Protein AF-A0A413UJG1-F1 (afdb_monomer_lite)

Foldseek 3Di:
DDDDPVLLVVLQVVQQVADDLVVSCVVSPDDDSVVSCVSHVPRDHDPDRDDDPDPDPPPPDPPDDDPVDDPVPVVVVVVVVVLVVLLCVLCCVQVVDPDLPPDDLLSLLSSCVVCVVVVPDDPVVSCVSSVHDPVSSVVSVVVVPDPDPCVVVVVVVVVVVVVVQCVVCVVVVNDGPVRVVVVVVVVD

Radius of gyration: 32.31 Å; chains: 1; bounding box: 65×26×91 Å

pLDDT: mean 85.42, std 13.98, range [41.91, 98.06]

Sequence (188 aa):
MAYSRRMVERARALRGAGLTVMEITEILGGPGKTSVWRWIRDVRKPAGRAGGGMDLPRLVGDGPDYPDIDPEDKDALIERLRLENAVLRAVQDVLKAASLDGMSNREKTLVIDRLRPCGKWSLRELTSSLGISKSSYEYQRRAIARPDRRAPLRALVRRIGRYNTERRSDALGGRTPAEFRAALGRAA

Secondary structure (DSSP, 8-state):
-PPPHHHHHHHHHHHHTT--HHHHHHHH-SS-HHHHHHHHTTSPPPTTSSSS-------SSS----TTS-TT-HHHHHHHHHHHHHHHHHHHHHH--S--TT--HHHHHHHHHHHGGG-SS-HHHHHHHTT--HHHHHHHHHHHHS--TTHHHHHHHHHHHHHHHHHHHHHTTT--HHHHHHHHHT--

Structure (mmCIF, N/CA/C/O backbone):
data_AF-A0A413UJG1-F1
#
_entry.id   AF-A0A413UJG1-F1
#
loop_
_atom_site.group_PDB
_atom_site.id
_atom_site.type_symbol
_atom_site.label_atom_id
_atom_site.label_alt_id
_atom_site.label_comp_id
_atom_site.label_asym_id
_atom_site.label_entity_id
_atom_site.label_seq_id
_atom_site.pdbx_PDB_ins_code
_atom_site.Cartn_x
_atom_site.Cartn_y
_atom_site.Cartn_z
_atom_site.occupancy
_atom_site.B_iso_or_equiv
_atom_site.auth_seq_id
_atom_site.auth_comp_id
_atom_site.auth_asym_id
_atom_site.auth_atom_id
_atom_site.pdbx_PDB_model_num
ATOM 1 N N . MET A 1 1 ? 9.583 5.025 -64.939 1.00 55.88 1 MET A N 1
ATOM 2 C CA . MET A 1 1 ? 9.081 3.633 -64.982 1.00 55.88 1 MET A CA 1
ATOM 3 C C . MET A 1 1 ? 7.655 3.604 -64.463 1.00 55.88 1 MET A C 1
ATOM 5 O O . MET A 1 1 ? 7.437 3.968 -63.313 1.00 55.88 1 MET A O 1
ATOM 9 N N . ALA A 1 2 ? 6.691 3.234 -65.306 1.00 72.25 2 ALA A N 1
ATOM 10 C CA . ALA A 1 2 ? 5.316 2.998 -64.877 1.00 72.25 2 ALA A CA 1
ATOM 11 C C . ALA A 1 2 ? 5.186 1.524 -64.468 1.00 72.25 2 ALA A C 1
ATOM 13 O O . ALA A 1 2 ? 5.455 0.636 -65.272 1.00 72.25 2 ALA A O 1
ATOM 14 N N . TYR A 1 3 ? 4.835 1.261 -63.210 1.00 83.69 3 TYR A N 1
ATOM 15 C CA . TYR A 1 3 ? 4.618 -0.100 -62.717 1.00 83.69 3 TYR A CA 1
ATOM 16 C C . TYR A 1 3 ? 3.201 -0.569 -63.063 1.00 83.69 3 TYR A C 1
ATOM 18 O O . TYR A 1 3 ? 2.270 0.236 -63.110 1.00 83.69 3 TYR A O 1
ATOM 26 N N . SER A 1 4 ? 3.027 -1.870 -63.304 1.00 89.25 4 SER A N 1
ATOM 27 C CA . SER A 1 4 ? 1.729 -2.420 -63.703 1.00 89.25 4 SER A CA 1
ATOM 28 C C . SER A 1 4 ? 0.698 -2.329 -62.572 1.00 89.25 4 SER A C 1
ATOM 30 O O . SER A 1 4 ? 1.014 -2.506 -61.393 1.00 89.25 4 SER A O 1
ATOM 32 N N . ARG A 1 5 ? -0.573 -2.115 -62.932 1.00 87.62 5 ARG A N 1
ATOM 33 C CA . ARG A 1 5 ? -1.694 -2.063 -61.977 1.00 87.62 5 ARG A CA 1
ATOM 34 C C . ARG A 1 5 ? -1.770 -3.320 -61.097 1.00 87.62 5 ARG A C 1
ATOM 36 O O . ARG A 1 5 ? -1.944 -3.214 -59.887 1.00 87.62 5 ARG A O 1
ATOM 43 N N . ARG A 1 6 ? -1.509 -4.493 -61.685 1.00 89.62 6 ARG A N 1
ATOM 44 C CA . ARG A 1 6 ? -1.448 -5.787 -60.984 1.00 89.62 6 ARG A CA 1
ATOM 45 C C . ARG A 1 6 ? -0.367 -5.826 -59.896 1.00 89.62 6 ARG A C 1
ATOM 47 O O . ARG A 1 6 ? -0.568 -6.447 -58.857 1.00 89.62 6 ARG A O 1
ATOM 54 N N . MET A 1 7 ? 0.774 -5.167 -60.110 1.00 90.94 7 MET A N 1
ATOM 55 C CA . MET A 1 7 ? 1.858 -5.096 -59.123 1.00 90.94 7 MET A CA 1
ATOM 56 C C . MET A 1 7 ? 1.477 -4.211 -57.928 1.00 90.94 7 MET A C 1
ATOM 58 O O . MET A 1 7 ? 1.729 -4.587 -56.784 1.00 90.94 7 MET A O 1
ATOM 62 N N . VAL A 1 8 ? 0.804 -3.084 -58.180 1.00 92.19 8 VAL A N 1
ATOM 63 C CA . VAL A 1 8 ? 0.275 -2.199 -57.127 1.00 92.19 8 VAL A CA 1
ATOM 64 C C . VAL A 1 8 ? -0.792 -2.916 -56.298 1.00 92.19 8 VAL A C 1
ATOM 66 O O . VAL A 1 8 ? -0.755 -2.880 -55.068 1.00 92.19 8 VAL A O 1
ATOM 69 N N . GLU A 1 9 ? -1.721 -3.611 -56.956 1.00 92.25 9 GLU A N 1
ATOM 70 C CA . GLU A 1 9 ? -2.775 -4.387 -56.293 1.00 92.25 9 GLU A CA 1
ATOM 71 C C . GLU A 1 9 ? -2.188 -5.526 -55.446 1.00 92.25 9 GLU A C 1
ATOM 73 O O . GLU A 1 9 ? -2.580 -5.700 -54.290 1.00 92.25 9 GLU A O 1
ATOM 78 N N . ARG A 1 10 ? -1.164 -6.227 -55.954 1.00 93.38 10 ARG A N 1
ATOM 79 C CA . ARG A 1 10 ? -0.425 -7.245 -55.192 1.00 93.38 10 ARG A CA 1
ATOM 80 C C . ARG A 1 10 ? 0.266 -6.654 -53.960 1.00 93.38 10 ARG A C 1
ATOM 82 O O . ARG A 1 10 ? 0.176 -7.242 -52.887 1.00 93.38 10 ARG A O 1
ATOM 89 N N . ALA A 1 11 ? 0.900 -5.485 -54.077 1.00 92.69 11 ALA A N 1
ATOM 90 C CA . ALA A 1 11 ? 1.519 -4.796 -52.941 1.00 92.69 11 ALA A CA 1
ATOM 91 C C . ALA A 1 11 ? 0.494 -4.469 -51.839 1.00 92.69 11 ALA A C 1
ATOM 93 O O . ALA A 1 11 ? 0.756 -4.669 -50.652 1.00 92.69 11 ALA A O 1
ATOM 94 N N . ARG A 1 12 ? -0.696 -3.999 -52.233 1.00 92.62 12 ARG A N 1
ATOM 95 C CA . ARG A 1 12 ? -1.789 -3.680 -51.305 1.00 92.62 12 ARG A CA 1
ATOM 96 C C . ARG A 1 12 ? -2.359 -4.924 -50.625 1.00 92.62 12 ARG A C 1
ATOM 98 O O . ARG A 1 12 ? -2.589 -4.882 -49.421 1.00 92.62 12 ARG A O 1
ATOM 105 N N . ALA A 1 13 ? -2.519 -6.029 -51.353 1.00 90.31 13 ALA A N 1
ATOM 106 C CA . ALA A 1 13 ? -2.954 -7.303 -50.779 1.00 90.31 13 ALA A CA 1
ATOM 107 C C . ALA A 1 13 ? -1.955 -7.828 -49.732 1.00 90.31 13 ALA A C 1
ATOM 109 O O . ALA A 1 13 ? -2.351 -8.180 -48.623 1.00 90.31 13 ALA A O 1
ATOM 110 N N . LEU A 1 14 ? -0.651 -7.789 -50.038 1.00 90.50 14 LEU A N 1
ATOM 111 C CA . LEU A 1 14 ? 0.405 -8.169 -49.090 1.00 90.50 14 LEU A CA 1
ATOM 112 C C . LEU A 1 14 ? 0.404 -7.269 -47.845 1.00 90.50 14 LEU A C 1
ATOM 114 O O . LEU A 1 14 ? 0.578 -7.747 -46.725 1.00 90.50 14 LEU A O 1
ATOM 118 N N . ARG A 1 15 ? 0.136 -5.968 -48.012 1.00 89.44 15 ARG A N 1
ATOM 119 C CA . ARG A 1 15 ? -0.031 -5.056 -46.876 1.00 89.44 15 ARG A CA 1
ATOM 120 C C . ARG A 1 15 ? -1.262 -5.388 -46.028 1.00 89.44 15 ARG A C 1
ATOM 122 O O . ARG A 1 15 ? -1.163 -5.349 -44.803 1.00 89.44 15 ARG A O 1
ATOM 129 N N . GLY A 1 16 ? -2.386 -5.739 -46.653 1.00 84.81 16 GLY A N 1
ATOM 130 C CA . GLY A 1 16 ? -3.596 -6.208 -45.967 1.00 84.81 16 GLY A CA 1
ATOM 131 C C . GLY A 1 16 ? -3.386 -7.519 -45.199 1.00 84.81 16 GLY A C 1
ATOM 132 O O . GLY A 1 16 ? -3.996 -7.717 -44.155 1.00 84.81 16 GLY A O 1
ATOM 133 N N . ALA A 1 17 ? -2.452 -8.361 -45.649 1.00 83.12 17 ALA A N 1
ATOM 134 C CA . ALA A 1 17 ? -1.993 -9.555 -44.934 1.00 83.12 17 ALA A CA 1
ATOM 135 C C . ALA A 1 17 ? -0.983 -9.256 -43.800 1.00 83.12 17 ALA A C 1
ATOM 137 O O . ALA A 1 17 ? -0.556 -10.163 -43.089 1.00 83.12 17 ALA A O 1
ATOM 138 N N . GLY A 1 18 ? -0.608 -7.987 -43.601 1.00 82.12 18 GLY A N 1
ATOM 139 C CA . GLY A 1 18 ? 0.230 -7.541 -42.486 1.00 82.12 18 GLY A CA 1
ATOM 140 C C . GLY A 1 18 ? 1.726 -7.443 -42.771 1.00 82.12 18 GLY A C 1
ATOM 141 O O . GLY A 1 18 ? 2.485 -7.203 -41.833 1.00 82.12 18 GLY A O 1
ATOM 142 N N . LEU A 1 19 ? 2.161 -7.572 -44.028 1.00 86.62 19 LEU A N 1
ATOM 143 C CA . LEU A 1 19 ? 3.577 -7.471 -44.382 1.00 86.62 19 LEU A CA 1
ATOM 144 C C . LEU A 1 19 ? 4.094 -6.017 -44.332 1.00 86.62 19 LEU A C 1
ATOM 146 O O . LEU A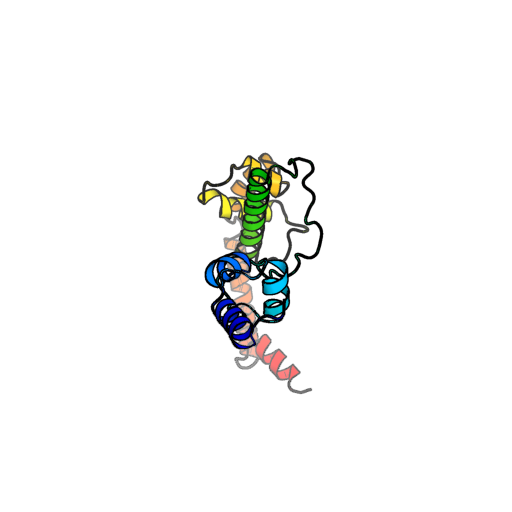 1 19 ? 3.378 -5.024 -44.554 1.00 86.62 19 LEU A O 1
ATOM 150 N N . THR A 1 20 ? 5.376 -5.882 -44.011 1.00 86.38 20 THR A N 1
ATOM 151 C CA . THR A 1 20 ? 6.121 -4.622 -43.963 1.00 86.38 20 THR A CA 1
ATOM 152 C C . THR A 1 20 ? 6.512 -4.145 -45.363 1.00 86.38 20 THR A C 1
ATOM 154 O O . THR A 1 20 ? 6.519 -4.900 -46.329 1.00 86.38 20 THR A O 1
ATOM 157 N N . VAL A 1 21 ? 6.863 -2.859 -45.489 1.00 88.38 21 VAL A N 1
ATOM 158 C CA . VAL A 1 21 ? 7.316 -2.285 -46.773 1.00 88.38 21 VAL A CA 1
ATOM 159 C C . VAL A 1 21 ? 8.536 -3.046 -47.308 1.00 88.38 21 VAL A C 1
ATOM 161 O O . VAL A 1 21 ? 8.644 -3.233 -48.515 1.00 88.38 21 VAL A O 1
ATOM 164 N N . MET A 1 22 ? 9.434 -3.490 -46.422 1.00 89.31 22 MET A N 1
ATOM 165 C CA . MET A 1 22 ? 10.665 -4.193 -46.793 1.00 89.31 22 MET A CA 1
ATOM 166 C C . MET A 1 22 ? 10.372 -5.582 -47.359 1.00 89.31 22 MET A C 1
ATOM 168 O O . MET A 1 22 ? 10.780 -5.856 -48.481 1.00 89.31 22 MET A O 1
ATOM 172 N N . GLU A 1 23 ? 9.570 -6.390 -46.660 1.00 88.56 23 GLU A N 1
ATOM 173 C CA . GLU A 1 23 ? 9.154 -7.720 -47.138 1.00 88.56 23 GLU A CA 1
ATOM 174 C C . GLU A 1 23 ? 8.406 -7.623 -48.476 1.00 88.56 23 GLU A C 1
ATOM 176 O O . GLU A 1 23 ? 8.618 -8.422 -49.379 1.00 88.56 23 GLU A O 1
ATOM 181 N N . ILE A 1 24 ? 7.557 -6.603 -48.650 1.00 91.12 24 ILE A N 1
ATOM 182 C CA . ILE A 1 24 ? 6.842 -6.389 -49.916 1.00 91.12 24 ILE A CA 1
ATOM 183 C C . ILE A 1 24 ? 7.811 -5.995 -51.039 1.00 91.12 24 ILE A C 1
ATOM 185 O O . ILE A 1 24 ? 7.647 -6.442 -52.169 1.00 91.12 24 ILE A O 1
ATOM 189 N N . THR A 1 25 ? 8.817 -5.167 -50.746 1.00 93.19 25 THR A N 1
ATOM 190 C CA . THR A 1 25 ? 9.846 -4.769 -51.725 1.00 93.19 25 THR A CA 1
ATOM 191 C C . THR A 1 25 ? 10.639 -5.991 -52.193 1.00 93.19 25 THR A C 1
ATOM 193 O O . THR A 1 25 ? 10.845 -6.167 -53.392 1.00 93.19 25 THR A O 1
ATOM 196 N N . GLU A 1 26 ? 11.016 -6.859 -51.256 1.00 92.12 26 GLU A N 1
ATOM 197 C CA . GLU A 1 26 ? 11.734 -8.107 -51.515 1.00 92.12 26 GLU A CA 1
ATOM 198 C C . GLU A 1 26 ? 10.892 -9.098 -52.334 1.00 92.12 26 GLU A C 1
ATOM 200 O O . GLU A 1 26 ? 11.348 -9.596 -53.359 1.00 92.12 26 GLU A O 1
ATOM 205 N N . ILE A 1 27 ? 9.623 -9.303 -51.962 1.00 91.50 27 ILE A N 1
ATOM 206 C CA . ILE A 1 27 ? 8.698 -10.210 -52.663 1.00 91.50 27 ILE A CA 1
ATOM 207 C C . ILE A 1 27 ? 8.375 -9.733 -54.083 1.00 91.50 27 ILE A C 1
ATOM 209 O O . ILE A 1 27 ? 8.144 -10.551 -54.976 1.00 91.50 27 ILE A O 1
ATOM 213 N N . LEU A 1 28 ? 8.271 -8.419 -54.296 1.00 90.88 28 LEU A N 1
ATOM 214 C CA . LEU A 1 28 ? 7.891 -7.874 -55.598 1.00 90.88 28 LEU A CA 1
ATOM 215 C C . LEU A 1 28 ? 9.054 -7.796 -56.582 1.00 90.88 28 LEU A C 1
ATOM 217 O O . LEU A 1 28 ? 8.765 -7.780 -57.774 1.00 90.88 28 LEU A O 1
ATOM 221 N N . GLY A 1 29 ? 10.304 -7.736 -56.104 1.00 81.31 29 GLY A N 1
ATOM 222 C CA . GLY A 1 29 ? 11.517 -7.751 -56.925 1.00 81.31 29 GLY A CA 1
ATOM 223 C C . GLY A 1 29 ? 11.515 -6.702 -58.043 1.00 81.31 29 GLY A C 1
ATOM 224 O O . GLY A 1 29 ? 11.027 -6.949 -59.142 1.00 81.31 29 GLY A O 1
ATOM 225 N N . GLY A 1 30 ? 12.068 -5.514 -57.786 1.00 83.69 30 GLY A N 1
ATOM 226 C CA . GLY A 1 30 ? 12.169 -4.451 -58.796 1.00 83.69 30 GLY A CA 1
ATOM 227 C C . GLY A 1 30 ? 11.774 -3.054 -58.312 1.00 83.69 30 GLY A C 1
ATOM 228 O O . GLY A 1 30 ? 12.578 -2.134 -58.465 1.00 83.69 30 GLY A O 1
ATOM 229 N N . PRO A 1 31 ? 10.579 -2.833 -57.725 1.00 86.50 31 PRO A N 1
ATOM 230 C CA . PRO A 1 31 ? 10.206 -1.509 -57.240 1.00 86.50 31 PRO A CA 1
ATOM 231 C C . PRO A 1 31 ? 11.014 -1.118 -56.003 1.00 86.50 31 PRO A C 1
ATOM 233 O O . PRO A 1 31 ? 11.169 -1.906 -55.078 1.00 86.50 31 PRO A O 1
ATOM 236 N N . GLY A 1 32 ? 11.488 0.128 -55.950 1.00 87.25 32 GLY A N 1
ATOM 237 C CA . GLY A 1 32 ? 12.171 0.655 -54.769 1.00 87.25 32 GLY A CA 1
ATOM 238 C C . GLY A 1 32 ? 11.227 0.841 -53.573 1.00 87.25 32 GLY A C 1
ATOM 239 O O . GLY A 1 32 ? 10.030 1.101 -53.737 1.00 87.25 32 GLY A O 1
ATOM 240 N N . LYS A 1 33 ? 11.786 0.798 -52.356 1.00 88.56 33 LYS A N 1
ATOM 241 C CA . LYS A 1 33 ? 11.070 0.958 -51.072 1.00 88.56 33 LYS A CA 1
ATOM 242 C C . LYS A 1 33 ? 10.080 2.130 -51.067 1.00 88.56 33 LYS A C 1
ATOM 244 O O . LYS A 1 33 ? 8.959 2.002 -50.581 1.00 88.56 33 LYS A O 1
ATOM 249 N N . THR A 1 34 ? 10.471 3.272 -51.631 1.00 87.88 34 THR A N 1
ATOM 250 C CA . THR A 1 34 ? 9.650 4.493 -51.685 1.00 87.88 34 THR A CA 1
ATOM 251 C C . THR A 1 34 ? 8.423 4.342 -52.588 1.00 87.88 34 THR A C 1
ATOM 253 O O . THR A 1 34 ? 7.352 4.856 -52.266 1.00 87.88 34 THR A O 1
ATOM 256 N N . SER A 1 35 ? 8.548 3.614 -53.701 1.00 92.31 35 SER A N 1
ATOM 257 C CA . SER A 1 35 ? 7.430 3.320 -54.606 1.00 92.31 35 SER A CA 1
ATOM 258 C C . SER A 1 35 ? 6.426 2.387 -53.937 1.00 92.31 35 SER A C 1
ATOM 260 O O . SER A 1 35 ? 5.233 2.685 -53.923 1.00 92.31 35 SER A O 1
ATOM 262 N N . VAL A 1 36 ? 6.922 1.327 -53.291 1.00 89.94 36 VAL A N 1
ATOM 263 C CA . VAL A 1 36 ? 6.094 0.389 -52.523 1.00 89.94 36 VAL A CA 1
ATOM 264 C C . VAL A 1 36 ? 5.387 1.104 -51.371 1.00 89.94 36 VAL A C 1
ATOM 266 O O . VAL A 1 36 ? 4.178 0.952 -51.210 1.00 89.94 36 VAL A O 1
ATOM 269 N N . TRP A 1 37 ? 6.095 1.952 -50.615 1.00 90.44 37 TRP A N 1
ATOM 270 C CA . TRP A 1 37 ? 5.506 2.750 -49.536 1.00 90.44 37 TRP A CA 1
ATOM 271 C C . TRP A 1 37 ? 4.354 3.633 -50.030 1.00 90.44 37 TRP A C 1
ATOM 273 O O . TRP A 1 37 ? 3.281 3.618 -49.430 1.00 90.44 37 TRP A O 1
ATOM 283 N N . ARG A 1 38 ? 4.524 4.342 -51.157 1.00 91.88 38 ARG A N 1
ATOM 284 C CA . ARG A 1 38 ? 3.458 5.184 -51.734 1.00 91.88 38 ARG A CA 1
ATOM 285 C C . ARG A 1 38 ? 2.205 4.388 -52.096 1.00 91.88 38 ARG A C 1
ATOM 287 O O . ARG A 1 38 ? 1.106 4.907 -51.940 1.00 91.88 38 ARG A O 1
ATOM 294 N N . TRP A 1 39 ? 2.344 3.149 -52.562 1.00 93.31 39 TRP A N 1
ATOM 295 C CA . TRP A 1 39 ? 1.195 2.315 -52.927 1.00 93.31 39 TRP A CA 1
ATOM 296 C C . TRP A 1 39 ? 0.392 1.827 -51.729 1.00 93.31 39 TRP A C 1
ATOM 298 O O . TRP A 1 39 ? -0.828 1.672 -51.843 1.00 93.31 39 TRP A O 1
ATOM 308 N N . ILE A 1 40 ? 1.072 1.569 -50.609 1.00 90.50 40 ILE A N 1
ATOM 309 C CA . ILE A 1 40 ? 0.504 0.856 -49.462 1.00 90.50 40 ILE A CA 1
ATOM 310 C C . ILE A 1 40 ? 0.261 1.7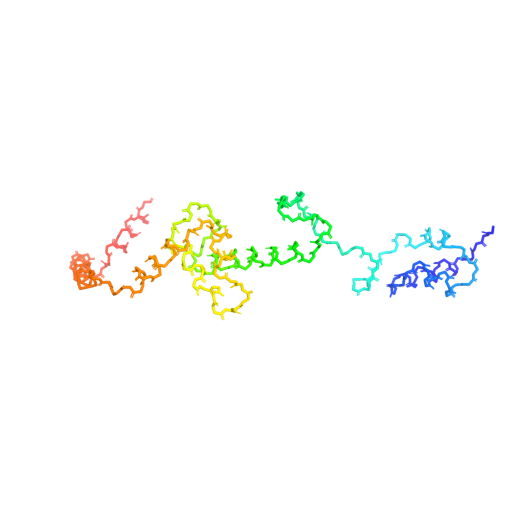39 -48.232 1.00 90.50 40 ILE A C 1
ATOM 312 O O . ILE A 1 40 ? -0.290 1.241 -47.253 1.00 90.50 40 ILE A O 1
ATOM 316 N N . ARG A 1 41 ? 0.669 3.019 -48.249 1.00 85.06 41 ARG A N 1
ATOM 317 C CA . ARG A 1 41 ? 0.553 3.935 -47.095 1.00 85.06 41 ARG A CA 1
ATOM 318 C C . ARG A 1 41 ? -0.879 4.078 -46.566 1.00 85.06 41 ARG A C 1
ATOM 320 O O . ARG A 1 41 ? -1.053 4.200 -45.361 1.00 85.06 41 ARG A O 1
ATOM 327 N N . ASP A 1 42 ? -1.869 3.976 -47.451 1.00 83.69 42 ASP A N 1
ATOM 328 C CA . ASP A 1 42 ? -3.293 4.115 -47.117 1.00 83.69 42 ASP A CA 1
ATOM 329 C C . ASP A 1 42 ? -3.962 2.759 -46.798 1.00 83.69 42 ASP A C 1
ATOM 331 O O . ASP A 1 42 ? -5.145 2.700 -46.472 1.00 83.69 42 ASP A O 1
ATOM 335 N N . VAL A 1 43 ? -3.221 1.644 -46.881 1.00 83.00 43 VAL A N 1
ATOM 336 C CA . VAL A 1 43 ? -3.725 0.308 -46.530 1.00 83.00 43 VAL A CA 1
ATOM 337 C C . VAL A 1 43 ? -3.447 0.030 -45.054 1.00 83.00 43 VAL A C 1
ATOM 339 O O . VAL A 1 43 ? -2.298 -0.153 -44.626 1.00 83.00 43 VAL A O 1
ATOM 342 N N . ARG A 1 44 ? -4.530 -0.021 -44.274 1.00 69.75 44 ARG A N 1
ATOM 343 C CA . ARG A 1 44 ? -4.520 -0.315 -42.838 1.00 69.75 44 ARG A CA 1
ATOM 344 C C . ARG A 1 44 ? -4.002 -1.734 -42.577 1.00 69.75 44 ARG A C 1
ATOM 346 O O . ARG A 1 44 ? -4.425 -2.685 -43.229 1.00 69.75 44 ARG A O 1
ATOM 353 N N . LYS A 1 45 ? -3.074 -1.869 -41.622 1.00 63.66 45 LYS A N 1
ATOM 354 C CA . LYS A 1 45 ? -2.556 -3.176 -41.191 1.00 63.66 45 LYS A CA 1
ATOM 355 C C . LYS A 1 45 ? -3.619 -3.934 -40.378 1.00 63.66 45 LYS A C 1
ATOM 357 O O . LYS A 1 45 ? -4.339 -3.292 -39.608 1.00 63.66 45 LYS A O 1
ATOM 362 N N . PRO A 1 46 ? -3.684 -5.273 -40.479 1.00 64.06 46 PRO A N 1
ATOM 363 C CA . PRO A 1 46 ? -4.422 -6.089 -39.525 1.00 64.06 46 PRO A CA 1
ATOM 364 C C . PRO A 1 46 ? -3.800 -5.950 -38.128 1.00 64.06 46 PRO A C 1
ATOM 366 O O . PRO A 1 46 ? -2.578 -5.839 -37.982 1.00 64.06 46 PRO A O 1
ATOM 369 N N . ALA A 1 47 ? -4.647 -5.931 -37.099 1.00 55.19 47 ALA A N 1
ATOM 370 C CA . ALA A 1 47 ? -4.196 -5.886 -35.714 1.00 55.19 47 ALA A CA 1
ATOM 371 C C . ALA A 1 47 ? -3.370 -7.145 -35.390 1.00 55.19 47 ALA A C 1
ATOM 373 O O . ALA A 1 47 ? -3.771 -8.253 -35.737 1.00 55.19 47 ALA A O 1
ATOM 374 N N . GLY A 1 48 ? -2.218 -6.978 -34.732 1.00 55.47 48 GLY A N 1
ATOM 375 C CA . GLY A 1 48 ? -1.456 -8.094 -34.155 1.00 55.47 48 GLY A CA 1
ATOM 376 C C . GLY A 1 48 ? -0.176 -8.532 -34.878 1.00 55.47 48 GLY A C 1
ATOM 377 O O . GLY A 1 48 ? 0.532 -9.374 -34.333 1.00 55.47 48 GLY A O 1
ATOM 378 N N . ARG A 1 49 ? 0.201 -7.962 -36.037 1.00 53.12 49 ARG A N 1
ATOM 379 C CA . ARG A 1 49 ? 1.533 -8.210 -36.635 1.00 53.12 49 ARG A CA 1
ATOM 380 C C . ARG A 1 49 ? 2.477 -7.038 -36.352 1.00 53.12 49 ARG A C 1
ATOM 382 O O . ARG A 1 49 ? 2.291 -5.933 -36.865 1.00 53.12 49 ARG A O 1
ATOM 389 N N . ALA A 1 50 ? 3.445 -7.291 -35.472 1.00 51.44 50 ALA A N 1
ATOM 390 C CA . ALA A 1 50 ? 4.395 -6.322 -34.935 1.00 51.44 50 ALA A CA 1
ATOM 391 C C . ALA A 1 50 ? 5.096 -5.509 -36.041 1.00 51.44 50 ALA A C 1
ATOM 393 O O . ALA A 1 50 ? 5.542 -6.054 -37.047 1.00 51.44 50 ALA A O 1
ATOM 394 N N . GLY A 1 51 ? 5.182 -4.189 -35.858 1.00 45.28 51 GLY A N 1
ATOM 395 C CA . GLY A 1 51 ? 5.913 -3.294 -36.767 1.00 45.28 51 GLY A CA 1
ATOM 396 C C . GLY A 1 51 ? 5.242 -1.944 -37.032 1.00 45.28 51 GLY A C 1
ATOM 397 O O . GLY A 1 51 ? 5.419 -1.356 -38.098 1.00 45.28 51 GLY A O 1
ATOM 398 N N . GLY A 1 52 ? 4.394 -1.478 -36.131 1.00 43.12 52 GLY A N 1
ATOM 399 C CA . GLY A 1 52 ? 3.893 -0.109 -36.075 1.00 43.12 52 GLY A CA 1
ATOM 400 C C . GLY A 1 52 ? 3.520 0.125 -34.626 1.00 43.12 52 GLY A C 1
ATOM 401 O O . GLY A 1 52 ? 2.933 -0.785 -34.040 1.00 43.12 52 GLY A O 1
ATOM 402 N N . GLY A 1 53 ? 3.963 1.248 -34.055 1.00 43.97 53 GLY A N 1
ATOM 403 C CA . GLY A 1 53 ? 3.751 1.589 -32.651 1.00 43.97 53 GLY A CA 1
ATOM 404 C C . GLY A 1 53 ? 2.357 1.170 -32.218 1.00 43.97 53 GLY A C 1
ATOM 405 O O . G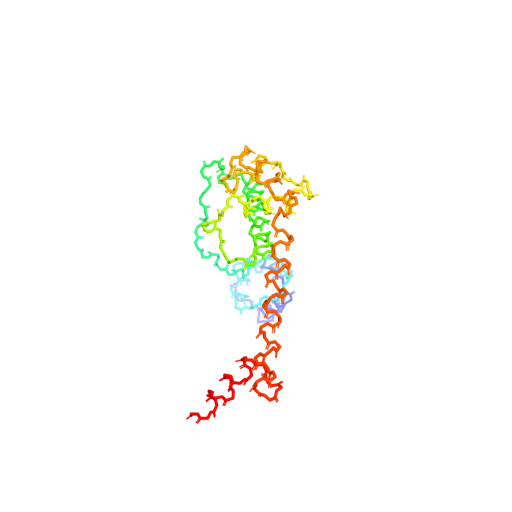LY A 1 53 ? 1.377 1.468 -32.899 1.00 43.97 53 GLY A O 1
ATOM 406 N N . MET A 1 54 ? 2.306 0.373 -31.155 1.00 43.19 54 MET A N 1
ATOM 407 C CA . MET A 1 54 ? 1.062 0.037 -30.487 1.00 43.19 54 MET A CA 1
ATOM 408 C C . MET A 1 54 ? 0.338 1.373 -30.277 1.00 43.19 54 MET A C 1
ATOM 410 O O . MET A 1 54 ? 0.963 2.305 -29.768 1.00 43.19 54 MET A O 1
ATOM 414 N N . ASP A 1 55 ? -0.904 1.496 -30.755 1.00 46.69 55 ASP A N 1
ATOM 415 C CA . ASP A 1 55 ? -1.729 2.704 -30.601 1.00 46.69 55 ASP A CA 1
ATOM 416 C C . ASP A 1 55 ? -2.187 2.758 -29.134 1.00 46.69 55 ASP A C 1
ATOM 418 O O . ASP A 1 55 ? -3.351 2.588 -28.777 1.00 46.69 55 ASP A O 1
ATOM 422 N N . LEU A 1 56 ? -1.189 2.832 -28.254 1.00 51.06 56 LEU A N 1
ATOM 423 C CA . LEU A 1 56 ? -1.345 3.086 -26.847 1.00 51.06 56 LEU A CA 1
ATOM 424 C C . LEU A 1 56 ? -1.875 4.514 -26.767 1.00 51.06 56 LEU A C 1
ATOM 426 O O . LEU A 1 56 ? -1.346 5.391 -27.463 1.00 51.06 56 LEU A O 1
ATOM 430 N N . PRO A 1 57 ? -2.902 4.770 -25.941 1.00 47.50 57 PRO A N 1
ATOM 431 C CA . PRO A 1 57 ? -3.278 6.131 -25.606 1.00 47.50 57 PRO A CA 1
ATOM 432 C C . PRO A 1 57 ? -2.004 6.927 -25.321 1.00 47.50 57 PRO A C 1
ATOM 434 O O . PRO A 1 57 ? -1.148 6.434 -24.582 1.00 47.50 57 PRO A O 1
ATOM 437 N N . ARG A 1 58 ? -1.846 8.115 -25.926 1.00 48.94 58 ARG A N 1
ATOM 438 C CA . ARG A 1 58 ? -0.772 9.033 -25.527 1.00 48.94 58 ARG A CA 1
ATOM 439 C C . ARG A 1 58 ? -0.878 9.162 -24.015 1.00 48.94 58 ARG A C 1
ATOM 441 O O . ARG A 1 58 ? -1.886 9.674 -23.528 1.00 48.94 58 ARG A O 1
ATOM 448 N N . LEU A 1 59 ? 0.106 8.623 -23.298 1.00 52.78 59 LEU A N 1
ATOM 449 C CA . LEU A 1 59 ? 0.196 8.807 -21.862 1.00 52.78 59 LEU A CA 1
ATOM 450 C C . LEU A 1 59 ? 0.234 10.325 -21.669 1.00 52.78 59 LEU A C 1
ATOM 452 O O . LEU A 1 59 ? 1.087 11.006 -22.234 1.00 52.78 59 LEU A O 1
ATOM 456 N N . VAL A 1 60 ? -0.796 10.870 -21.033 1.00 42.97 60 VAL A N 1
ATOM 457 C CA . VAL A 1 60 ? -0.902 12.309 -20.814 1.00 42.97 60 VAL A CA 1
ATOM 458 C C . VAL A 1 60 ? 0.166 12.684 -19.787 1.00 42.97 60 VAL A C 1
ATOM 460 O O . VAL A 1 60 ? 0.110 12.205 -18.657 1.00 42.97 60 VAL A O 1
ATOM 463 N N . GLY A 1 61 ? 1.112 13.535 -20.192 1.00 53.72 61 GLY A N 1
ATOM 464 C CA . GLY A 1 61 ? 2.174 14.095 -19.349 1.00 53.72 61 GLY A CA 1
ATOM 465 C C . GLY A 1 61 ? 3.522 13.378 -19.473 1.00 53.72 61 GLY A C 1
ATOM 466 O O . GLY A 1 61 ? 3.572 12.197 -19.805 1.00 53.72 61 GLY A O 1
ATOM 467 N N . ASP A 1 62 ? 4.608 14.089 -19.152 1.00 61.28 62 ASP A N 1
ATOM 468 C CA . ASP A 1 62 ? 5.993 13.575 -19.139 1.00 61.28 62 ASP A CA 1
ATOM 469 C C . ASP A 1 62 ? 6.243 12.499 -18.057 1.00 61.28 62 ASP A C 1
ATOM 471 O O . ASP A 1 62 ? 7.362 12.032 -17.872 1.00 61.28 62 ASP A O 1
ATOM 475 N N . GLY A 1 63 ? 5.187 12.058 -17.364 1.00 63.06 63 GLY A N 1
ATOM 476 C CA . GLY A 1 63 ? 5.284 11.215 -16.181 1.00 63.06 63 GLY A CA 1
ATOM 477 C C . GLY A 1 63 ? 5.862 11.974 -14.980 1.00 63.06 63 GLY A C 1
ATOM 478 O O . GLY A 1 63 ? 6.232 13.144 -15.085 1.00 63.06 63 GLY A O 1
ATOM 479 N N . PRO A 1 64 ? 5.873 11.348 -13.796 1.00 72.00 64 PRO A N 1
ATOM 480 C CA . PRO A 1 64 ? 6.662 11.843 -12.674 1.00 72.00 64 PRO A CA 1
ATOM 481 C C . PRO A 1 64 ? 8.159 11.849 -13.025 1.00 72.00 64 PRO A C 1
ATOM 483 O O . PRO A 1 64 ? 8.664 10.890 -13.607 1.00 72.00 64 PRO A O 1
ATOM 486 N N . ASP A 1 65 ? 8.851 12.927 -12.651 1.00 79.75 65 ASP A N 1
ATOM 487 C CA . ASP A 1 65 ? 10.309 13.028 -12.741 1.00 79.75 65 ASP A CA 1
ATOM 488 C C . ASP A 1 65 ? 10.960 12.341 -11.530 1.00 79.75 65 ASP A C 1
ATOM 490 O O . ASP A 1 65 ? 10.522 12.521 -10.387 1.00 79.75 65 ASP A O 1
ATOM 494 N N . TYR A 1 66 ? 11.999 11.549 -11.786 1.00 84.81 66 TYR A N 1
ATOM 495 C CA . TYR A 1 66 ? 12.720 10.765 -10.785 1.00 84.81 66 TYR A CA 1
ATOM 496 C C . TYR A 1 66 ? 14.176 11.235 -10.728 1.00 84.81 66 TYR A C 1
ATOM 498 O O . TYR A 1 66 ? 15.041 10.608 -11.332 1.00 84.81 66 TYR A O 1
ATOM 506 N N . PRO A 1 67 ? 14.485 12.318 -9.994 1.00 85.06 67 PRO A N 1
ATOM 507 C CA . PRO A 1 67 ? 15.822 12.919 -9.995 1.00 85.06 67 PRO A CA 1
ATOM 508 C C . PRO A 1 67 ? 16.901 12.013 -9.384 1.00 85.06 67 PRO A C 1
ATOM 510 O O . PRO A 1 67 ? 18.091 12.287 -9.514 1.00 85.06 67 PRO A O 1
ATOM 513 N N . ASP A 1 68 ? 16.497 10.959 -8.673 1.00 86.12 68 ASP A N 1
ATOM 514 C CA . ASP A 1 68 ? 17.377 9.953 -8.088 1.00 86.12 68 ASP A CA 1
ATOM 515 C C . ASP A 1 68 ? 17.687 8.777 -9.030 1.00 86.12 68 ASP A C 1
ATOM 517 O O . ASP A 1 68 ? 18.478 7.907 -8.661 1.00 86.12 68 ASP A O 1
ATOM 521 N N . ILE A 1 69 ? 17.082 8.737 -10.221 1.00 87.38 69 ILE A N 1
ATOM 522 C CA . ILE A 1 69 ? 17.259 7.680 -11.219 1.00 87.38 69 ILE A CA 1
ATOM 523 C C . ILE A 1 69 ? 17.707 8.318 -12.535 1.00 87.38 69 ILE A C 1
ATOM 525 O O . ILE A 1 69 ? 17.111 9.284 -13.001 1.00 87.38 69 ILE A O 1
ATOM 529 N N . ASP A 1 70 ? 18.749 7.764 -13.151 1.00 86.25 70 ASP A N 1
ATOM 530 C CA . ASP A 1 70 ? 19.151 8.169 -14.497 1.00 86.25 70 ASP A CA 1
ATOM 531 C C . ASP A 1 70 ? 18.001 7.882 -15.488 1.00 86.25 70 ASP A C 1
ATOM 533 O O . ASP A 1 70 ? 17.552 6.734 -15.567 1.00 86.25 70 ASP A O 1
ATOM 537 N N . PRO A 1 71 ? 17.514 8.873 -16.260 1.00 82.06 71 PRO A N 1
ATOM 538 C CA . PRO A 1 71 ? 16.482 8.655 -17.272 1.00 82.06 71 PRO A CA 1
ATOM 539 C C . PRO A 1 71 ? 16.833 7.578 -18.315 1.00 82.06 71 PRO A C 1
ATOM 541 O O . PRO A 1 71 ? 15.932 7.001 -18.932 1.00 82.06 71 PRO A O 1
ATOM 544 N N . GLU A 1 72 ? 18.121 7.300 -18.535 1.00 82.25 72 GLU A N 1
ATOM 545 C CA . GLU A 1 72 ? 18.580 6.236 -19.432 1.00 82.25 72 GLU A CA 1
ATOM 546 C C . GLU A 1 72 ? 18.571 4.843 -18.775 1.00 82.25 72 GLU A C 1
ATOM 548 O O . GLU A 1 72 ? 18.498 3.833 -19.487 1.00 82.25 72 GLU A O 1
ATOM 553 N N . ASP A 1 73 ? 18.546 4.765 -17.439 1.00 89.62 73 ASP A N 1
ATOM 554 C CA . ASP A 1 73 ? 18.419 3.515 -16.683 1.00 89.62 73 ASP A CA 1
ATOM 555 C C . ASP A 1 73 ? 16.957 3.043 -16.646 1.00 89.62 73 ASP A C 1
ATOM 557 O O . ASP A 1 73 ? 16.199 3.177 -15.677 1.00 89.62 73 ASP A O 1
ATOM 561 N N . LYS A 1 74 ? 16.547 2.458 -17.772 1.00 87.38 74 LYS A N 1
ATOM 562 C CA . LYS A 1 74 ? 15.190 1.938 -17.966 1.00 87.38 74 LYS A CA 1
ATOM 563 C C . LYS A 1 74 ? 14.831 0.844 -16.968 1.00 87.38 74 LYS A C 1
ATOM 565 O O . LYS A 1 74 ? 13.659 0.737 -16.614 1.00 87.38 74 LYS A O 1
ATOM 570 N N . ASP A 1 75 ? 15.790 0.039 -16.523 1.00 88.38 75 ASP A N 1
ATOM 571 C CA . ASP A 1 75 ? 15.516 -1.056 -15.594 1.00 88.38 75 ASP A CA 1
ATOM 572 C C . ASP A 1 75 ? 15.207 -0.513 -14.193 1.00 88.38 75 ASP A C 1
ATOM 574 O O . ASP A 1 75 ? 14.219 -0.932 -13.577 1.00 88.38 75 ASP A O 1
ATOM 578 N N . ALA A 1 76 ? 15.963 0.486 -13.725 1.00 88.38 76 ALA A N 1
ATOM 579 C CA . ALA A 1 76 ? 15.667 1.185 -12.477 1.00 88.38 76 ALA A CA 1
ATOM 580 C C . ALA A 1 76 ? 14.298 1.886 -12.517 1.00 88.38 76 ALA A C 1
ATOM 582 O O . ALA A 1 76 ? 13.503 1.750 -11.579 1.00 88.38 76 ALA A O 1
ATOM 583 N N . LEU A 1 77 ? 13.971 2.566 -13.624 1.00 89.94 77 LEU A N 1
ATOM 584 C CA . LEU A 1 77 ? 12.656 3.188 -13.824 1.00 89.94 77 LEU A CA 1
ATOM 585 C C . LEU A 1 77 ? 11.521 2.157 -13.813 1.00 89.94 77 LEU A C 1
ATOM 587 O O . LEU A 1 77 ? 10.488 2.362 -13.171 1.00 89.94 77 LEU A O 1
ATOM 591 N N . ILE A 1 78 ? 11.706 1.021 -14.489 1.00 91.25 78 ILE A N 1
ATOM 592 C CA . ILE A 1 78 ? 10.717 -0.060 -14.512 1.00 91.25 78 ILE A CA 1
ATOM 593 C C . ILE A 1 78 ? 10.483 -0.604 -13.100 1.00 91.25 78 ILE A C 1
ATOM 595 O O . ILE A 1 78 ? 9.328 -0.828 -12.725 1.00 91.25 78 ILE A O 1
ATOM 599 N N . GLU A 1 79 ? 11.528 -0.807 -12.297 1.00 92.75 79 GLU A N 1
ATOM 600 C CA . GLU A 1 79 ? 11.352 -1.279 -10.921 1.00 92.75 79 GLU A CA 1
ATOM 601 C C . GLU A 1 79 ? 10.703 -0.233 -10.006 1.00 92.75 79 GLU A C 1
ATOM 603 O O . GLU A 1 79 ? 9.821 -0.596 -9.216 1.00 92.75 79 GLU A O 1
ATOM 608 N N . ARG A 1 80 ? 11.033 1.057 -10.162 1.00 92.69 80 ARG A N 1
ATOM 609 C CA . ARG A 1 80 ? 10.351 2.164 -9.466 1.00 92.69 80 ARG A CA 1
ATOM 610 C C . ARG A 1 80 ? 8.854 2.168 -9.772 1.00 92.69 80 ARG A C 1
ATOM 612 O O . ARG A 1 80 ? 8.035 2.127 -8.852 1.00 92.69 80 ARG A O 1
ATOM 619 N N . LEU A 1 81 ? 8.489 2.120 -11.051 1.00 92.50 81 LEU A N 1
ATOM 620 C CA . LEU A 1 81 ? 7.092 2.098 -11.485 1.00 92.50 81 LEU A CA 1
ATOM 621 C C . LEU A 1 81 ? 6.361 0.829 -11.027 1.00 92.50 81 LEU A C 1
ATOM 623 O O . LEU A 1 81 ? 5.184 0.880 -10.663 1.00 92.50 81 LEU A O 1
ATOM 627 N N . ARG A 1 82 ? 7.041 -0.325 -10.999 1.00 94.25 82 ARG A N 1
ATOM 628 C CA . ARG A 1 82 ? 6.477 -1.576 -10.463 1.00 94.25 82 ARG A CA 1
ATOM 629 C C . ARG A 1 82 ? 6.161 -1.460 -8.972 1.00 94.25 82 ARG A C 1
ATOM 631 O O . ARG A 1 82 ? 5.105 -1.941 -8.558 1.00 94.25 82 ARG A O 1
ATOM 638 N N . LEU A 1 83 ? 7.045 -0.844 -8.184 1.00 95.38 83 LEU A N 1
ATOM 639 C CA . LEU A 1 83 ? 6.809 -0.577 -6.763 1.00 95.38 83 LEU A CA 1
ATOM 640 C C . LEU A 1 83 ? 5.602 0.346 -6.569 1.00 95.38 83 LEU A C 1
ATOM 642 O O . LEU A 1 83 ? 4.683 0.005 -5.827 1.00 95.38 83 LEU A O 1
ATOM 646 N N . GLU A 1 84 ? 5.564 1.476 -7.271 1.00 93.56 84 GLU A N 1
ATOM 647 C CA . GLU A 1 84 ? 4.469 2.444 -7.157 1.00 93.56 84 GLU A CA 1
ATOM 648 C C . GLU A 1 84 ? 3.123 1.852 -7.566 1.00 93.56 84 GLU A C 1
ATOM 650 O O . GLU A 1 84 ? 2.131 1.997 -6.850 1.00 93.56 84 GLU A O 1
ATOM 655 N N . ASN A 1 85 ? 3.081 1.104 -8.672 1.00 94.19 85 ASN A N 1
ATOM 656 C CA . ASN A 1 85 ? 1.856 0.442 -9.104 1.00 94.19 85 ASN A CA 1
ATOM 657 C C . ASN A 1 85 ? 1.369 -0.576 -8.064 1.00 94.19 85 ASN A C 1
ATOM 659 O O . ASN A 1 85 ? 0.170 -0.664 -7.798 1.00 94.19 85 ASN A O 1
ATOM 663 N N . ALA A 1 86 ? 2.285 -1.324 -7.442 1.00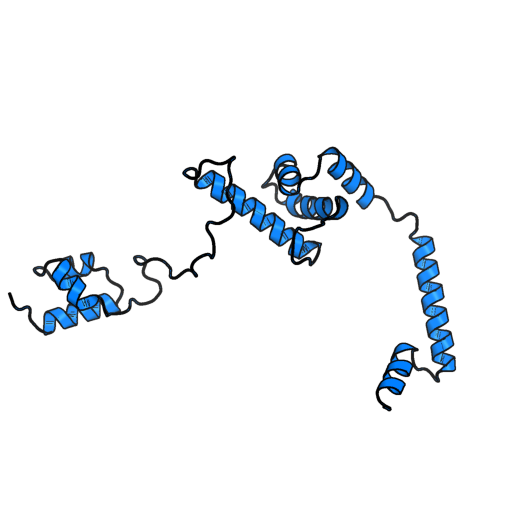 95.69 86 ALA A N 1
ATOM 664 C CA . ALA A 1 86 ? 1.937 -2.257 -6.378 1.00 95.69 86 ALA A CA 1
ATOM 665 C C . ALA A 1 86 ? 1.402 -1.541 -5.131 1.00 95.69 86 ALA A C 1
ATOM 667 O O . ALA A 1 86 ? 0.416 -1.998 -4.553 1.00 95.69 86 ALA A O 1
ATOM 668 N N . VAL A 1 87 ? 1.993 -0.404 -4.750 1.00 94.75 87 VAL A N 1
ATOM 669 C CA . VAL A 1 87 ? 1.496 0.445 -3.658 1.00 94.75 87 VAL A CA 1
ATOM 670 C C . VAL A 1 87 ? 0.090 0.956 -3.958 1.00 94.75 87 VAL A C 1
ATOM 672 O O . VAL A 1 87 ? -0.796 0.788 -3.123 1.00 94.75 87 VAL A O 1
ATOM 675 N N . LEU A 1 88 ? -0.150 1.501 -5.151 1.00 93.31 88 LEU A N 1
ATOM 676 C CA . LEU A 1 88 ? -1.466 2.003 -5.555 1.00 93.31 88 LEU A CA 1
ATOM 677 C C . LEU A 1 88 ? -2.530 0.900 -5.542 1.00 93.31 88 LEU A C 1
ATOM 679 O O . LEU A 1 88 ? -3.604 1.084 -4.970 1.00 93.31 88 LEU A O 1
ATOM 683 N N . ARG A 1 89 ? -2.215 -0.277 -6.098 1.00 93.94 89 ARG A N 1
ATOM 684 C CA . ARG A 1 89 ? -3.114 -1.440 -6.043 1.00 93.94 89 ARG A CA 1
ATOM 685 C C . ARG A 1 89 ? -3.385 -1.874 -4.606 1.00 93.94 89 ARG A C 1
ATOM 687 O O . ARG A 1 89 ? -4.529 -2.134 -4.258 1.00 93.94 89 ARG A O 1
ATOM 694 N N . ALA A 1 90 ? -2.364 -1.915 -3.752 1.00 94.50 90 ALA A N 1
ATOM 695 C CA . ALA A 1 90 ? -2.534 -2.286 -2.351 1.00 94.50 90 ALA A CA 1
ATOM 696 C C . ALA A 1 90 ? -3.365 -1.257 -1.567 1.00 94.50 90 ALA A C 1
ATOM 698 O O . ALA A 1 90 ? -4.180 -1.647 -0.733 1.00 94.50 90 ALA A O 1
ATOM 699 N N . VAL A 1 91 ? -3.213 0.038 -1.845 1.00 94.00 91 VAL A N 1
ATOM 700 C CA . VAL A 1 91 ? -4.049 1.107 -1.274 1.00 94.00 91 VAL A CA 1
ATOM 701 C C . VAL A 1 91 ? -5.501 0.930 -1.694 1.00 94.00 91 VAL A C 1
ATOM 703 O O . VAL A 1 91 ? -6.388 0.904 -0.837 1.00 94.00 91 VAL A O 1
ATOM 706 N N . GLN A 1 92 ? -5.744 0.726 -2.988 1.00 92.56 92 GLN A N 1
ATOM 707 C CA . GLN A 1 92 ? -7.082 0.455 -3.50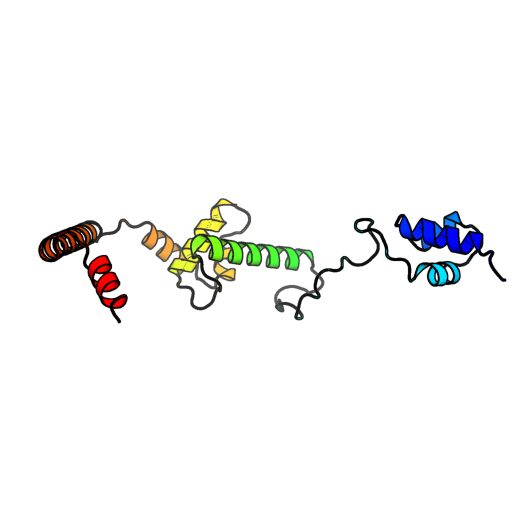0 1.00 92.56 92 GLN A CA 1
ATOM 708 C C . GLN A 1 92 ? -7.671 -0.817 -2.875 1.00 92.56 92 GLN A C 1
ATOM 710 O O . GLN A 1 92 ? -8.838 -0.835 -2.496 1.00 92.56 92 GLN A O 1
ATOM 715 N N . ASP A 1 93 ? -6.876 -1.870 -2.704 1.00 92.00 93 ASP A N 1
ATOM 716 C CA . ASP A 1 93 ? -7.330 -3.135 -2.135 1.00 92.00 93 ASP A CA 1
ATOM 717 C C . ASP A 1 93 ? -7.678 -3.024 -0.648 1.00 92.00 93 ASP A C 1
ATOM 719 O O . ASP A 1 93 ? -8.745 -3.490 -0.238 1.00 92.00 93 ASP A O 1
ATOM 723 N N . VAL A 1 94 ? -6.789 -2.428 0.149 1.00 92.25 94 VAL A N 1
ATOM 724 C CA . VAL A 1 94 ? -6.846 -2.427 1.619 1.00 92.25 94 VAL A CA 1
ATOM 725 C C . VAL A 1 94 ? -7.706 -1.291 2.155 1.00 92.25 94 VAL A C 1
ATOM 727 O O . VAL A 1 94 ? -8.470 -1.492 3.097 1.00 92.25 94 VAL A O 1
ATOM 730 N N . LEU A 1 95 ? -7.579 -0.102 1.571 1.00 90.69 95 LEU A N 1
ATOM 731 C CA . LEU A 1 95 ? -8.222 1.111 2.072 1.00 90.69 95 LEU A CA 1
ATOM 732 C C . LEU A 1 95 ? -9.475 1.473 1.282 1.00 90.69 95 LEU A C 1
ATOM 734 O O . LEU A 1 95 ? -10.257 2.297 1.747 1.00 90.69 95 LEU A O 1
ATOM 738 N N . LYS A 1 96 ? -9.674 0.873 0.097 1.00 89.44 96 LYS A N 1
ATOM 739 C CA . LYS A 1 96 ? -10.733 1.269 -0.848 1.00 89.44 96 LYS A CA 1
ATOM 740 C C . LYS A 1 96 ? -10.687 2.773 -1.169 1.00 89.44 96 LYS A C 1
ATOM 742 O O . LYS A 1 96 ? -11.704 3.365 -1.516 1.00 89.44 96 LYS A O 1
ATOM 747 N N . ALA A 1 97 ? -9.506 3.377 -1.039 1.00 82.06 97 ALA A N 1
ATOM 748 C CA . ALA A 1 97 ? -9.258 4.788 -1.283 1.00 82.06 97 ALA A CA 1
ATOM 749 C C . ALA A 1 97 ? -8.865 5.020 -2.746 1.00 82.06 97 ALA A C 1
ATOM 751 O O . ALA A 1 97 ? -8.274 4.148 -3.384 1.00 82.06 97 ALA A O 1
ATOM 752 N N . ALA A 1 98 ? -9.191 6.206 -3.260 1.00 77.00 98 ALA A N 1
ATOM 753 C CA . ALA A 1 98 ? -8.878 6.604 -4.631 1.00 77.00 98 ALA A CA 1
ATOM 754 C C . ALA A 1 98 ? -7.502 7.283 -4.774 1.00 77.00 98 ALA A C 1
ATOM 756 O O . ALA A 1 98 ? -6.983 7.346 -5.885 1.00 77.00 98 ALA A O 1
ATOM 757 N N . SER A 1 99 ? -6.913 7.789 -3.683 1.00 78.94 99 SER A N 1
ATOM 758 C CA . SER A 1 99 ? -5.635 8.515 -3.702 1.00 78.94 99 SER A CA 1
ATOM 759 C C . SER A 1 99 ? -4.754 8.202 -2.486 1.00 78.94 99 SER A C 1
ATOM 761 O O . SER A 1 99 ? -5.192 7.569 -1.523 1.00 78.94 99 SER A O 1
ATOM 763 N N . LEU A 1 100 ? -3.489 8.635 -2.566 1.00 81.62 100 LEU A N 1
ATOM 764 C CA . LEU A 1 100 ? -2.473 8.508 -1.512 1.00 81.62 100 LEU A CA 1
ATOM 765 C C . LEU A 1 100 ? -2.472 9.691 -0.523 1.00 81.62 100 LEU A C 1
ATOM 767 O O . LEU A 1 100 ? -1.744 9.672 0.473 1.00 81.62 100 LEU A O 1
ATOM 771 N N . ASP A 1 101 ? -3.255 10.732 -0.797 1.00 85.12 101 ASP A N 1
ATOM 772 C CA . ASP A 1 101 ? -3.198 11.984 -0.049 1.00 85.12 101 ASP A CA 1
ATOM 773 C C . ASP A 1 101 ? -3.770 11.833 1.360 1.00 85.12 101 ASP A C 1
ATOM 775 O O . ASP A 1 101 ? -4.813 11.218 1.579 1.00 85.12 101 ASP A O 1
ATOM 779 N N . GLY A 1 102 ? -3.079 12.418 2.341 1.00 85.38 102 GLY A N 1
ATOM 780 C CA . GLY A 1 102 ? -3.549 12.447 3.727 1.00 85.38 102 GLY A CA 1
ATOM 781 C C . GLY A 1 102 ? -3.528 11.097 4.453 1.00 85.38 102 GLY A C 1
ATOM 782 O O . GLY A 1 102 ? -4.096 10.997 5.540 1.00 85.38 102 GLY A O 1
ATOM 783 N N . MET A 1 103 ? -2.864 10.069 3.908 1.00 92.56 103 MET A N 1
ATOM 784 C CA . MET A 1 103 ? -2.772 8.756 4.553 1.00 92.56 103 MET A CA 1
ATOM 785 C C . MET A 1 103 ? -2.135 8.836 5.944 1.00 92.56 103 MET A C 1
ATOM 787 O O . MET A 1 103 ? -0.995 9.282 6.120 1.00 92.56 103 MET A O 1
ATOM 791 N N . SER A 1 104 ? -2.832 8.295 6.939 1.00 94.69 104 SER A N 1
ATOM 792 C CA . SER A 1 104 ? -2.302 8.137 8.288 1.00 94.69 104 SER A CA 1
ATOM 793 C C . SER A 1 104 ? -1.185 7.089 8.335 1.00 94.69 104 SER A C 1
ATOM 795 O O . SER A 1 104 ? -1.152 6.130 7.561 1.00 94.69 104 SER A O 1
ATOM 797 N N . ASN A 1 105 ? -0.291 7.194 9.323 1.00 96.75 105 ASN A N 1
ATOM 798 C CA . ASN A 1 105 ? 0.754 6.183 9.531 1.00 96.75 105 ASN A CA 1
ATOM 799 C C . ASN A 1 105 ? 0.180 4.775 9.751 1.00 96.75 105 ASN A C 1
ATOM 801 O O . ASN A 1 105 ? 0.813 3.789 9.388 1.00 96.75 105 ASN A O 1
ATOM 805 N N . ARG A 1 106 ? -1.029 4.672 10.316 1.00 96.12 106 ARG A N 1
ATOM 806 C CA . ARG A 1 106 ? -1.726 3.396 10.487 1.00 96.12 106 ARG A CA 1
ATOM 807 C C . ARG A 1 106 ? -2.118 2.787 9.140 1.00 96.12 106 ARG A C 1
ATOM 809 O O . ARG A 1 106 ? -1.919 1.596 8.934 1.00 96.12 106 ARG A O 1
ATOM 816 N N . GLU A 1 107 ? -2.659 3.594 8.233 1.00 96.50 107 GLU A N 1
ATOM 817 C CA . GLU A 1 107 ? -3.047 3.168 6.883 1.00 96.50 107 GLU A CA 1
ATOM 818 C C . GLU A 1 107 ? -1.833 2.785 6.041 1.00 96.50 107 GLU A C 1
ATOM 820 O O . GLU A 1 107 ? -1.826 1.715 5.436 1.00 96.50 107 GLU A O 1
ATOM 825 N N . LYS A 1 108 ? -0.763 3.590 6.090 1.00 97.00 108 LYS A N 1
ATOM 826 C CA . LYS A 1 108 ? 0.526 3.254 5.466 1.00 97.00 108 LYS A CA 1
ATOM 827 C C . LYS A 1 108 ? 1.034 1.894 5.945 1.00 97.00 108 LYS A C 1
ATOM 829 O O . LYS A 1 108 ? 1.425 1.065 5.131 1.00 97.00 108 LYS A O 1
ATOM 834 N N . THR A 1 109 ? 0.969 1.617 7.249 1.00 97.75 109 THR A N 1
ATOM 835 C CA . THR A 1 109 ? 1.358 0.308 7.794 1.00 97.75 109 THR A CA 1
ATOM 836 C C . THR A 1 109 ? 0.514 -0.842 7.248 1.00 97.75 109 THR A C 1
ATOM 838 O O . THR A 1 109 ? 1.080 -1.881 6.927 1.00 97.75 109 THR A O 1
ATOM 841 N N . LEU A 1 110 ? -0.802 -0.674 7.082 1.00 96.75 110 LEU A N 1
ATOM 842 C CA . LEU A 1 110 ? -1.656 -1.724 6.510 1.00 96.75 110 LEU A CA 1
ATOM 843 C C . LEU A 1 110 ? -1.287 -2.044 5.052 1.00 96.75 110 LEU A C 1
ATOM 845 O O . LEU A 1 110 ? -1.297 -3.207 4.653 1.00 96.75 110 LEU A O 1
ATOM 849 N N . VAL A 1 111 ? -0.923 -1.026 4.269 1.00 97.19 111 VAL A N 1
ATOM 850 C CA . VAL A 1 111 ? -0.435 -1.200 2.891 1.00 97.19 111 VAL A CA 1
ATOM 851 C C . VAL A 1 111 ? 0.899 -1.947 2.879 1.00 97.19 111 VAL A C 1
ATOM 853 O O . VAL A 1 111 ? 1.067 -2.896 2.112 1.00 97.19 111 VAL A O 1
ATOM 856 N N . ILE A 1 112 ? 1.826 -1.583 3.773 1.00 97.12 112 ILE A N 1
ATOM 857 C CA . ILE A 1 112 ? 3.103 -2.295 3.928 1.00 97.12 112 ILE A CA 1
ATOM 858 C C . ILE A 1 112 ? 2.850 -3.759 4.293 1.00 97.12 112 ILE A C 1
ATOM 860 O O . ILE A 1 112 ? 3.389 -4.642 3.633 1.00 97.12 112 ILE A O 1
ATOM 864 N N . ASP A 1 113 ? 2.001 -4.038 5.285 1.00 96.69 113 ASP A N 1
ATOM 865 C CA . ASP A 1 113 ? 1.687 -5.403 5.725 1.00 96.69 113 ASP A CA 1
ATOM 866 C C . ASP A 1 113 ? 1.005 -6.237 4.625 1.00 96.69 113 ASP A C 1
ATOM 868 O O . ASP A 1 113 ? 1.186 -7.454 4.576 1.00 96.69 113 ASP A O 1
ATOM 872 N N . ARG A 1 114 ? 0.277 -5.602 3.694 1.00 96.62 114 ARG A N 1
ATOM 873 C CA . ARG A 1 114 ? -0.306 -6.269 2.520 1.00 96.62 114 ARG A CA 1
ATOM 874 C C . ARG A 1 114 ? 0.741 -6.674 1.481 1.00 96.62 114 ARG A C 1
ATOM 876 O O . ARG A 1 114 ? 0.583 -7.729 0.858 1.00 96.62 114 ARG A O 1
ATOM 883 N N . LEU A 1 115 ? 1.761 -5.840 1.275 1.00 96.75 115 LEU A N 1
ATOM 884 C CA . LEU A 1 115 ? 2.812 -6.042 0.273 1.00 96.75 115 LEU A CA 1
ATOM 885 C C . LEU A 1 115 ? 3.951 -6.924 0.788 1.00 96.75 115 LEU A C 1
ATOM 887 O O . LEU A 1 115 ? 4.493 -7.730 0.041 1.00 96.75 115 LEU A O 1
ATOM 891 N N . ARG A 1 116 ? 4.295 -6.828 2.072 1.00 94.88 116 ARG A N 1
ATOM 892 C CA . ARG A 1 116 ? 5.443 -7.517 2.680 1.00 94.88 116 ARG A CA 1
ATOM 893 C C . ARG A 1 116 ? 5.504 -9.035 2.422 1.00 94.88 116 ARG A C 1
ATOM 895 O O . ARG A 1 116 ? 6.604 -9.518 2.164 1.00 94.88 116 ARG A O 1
ATOM 902 N N . PRO A 1 117 ? 4.388 -9.796 2.428 1.00 95.88 117 PRO A N 1
ATOM 903 C CA . PRO A 1 117 ? 4.417 -11.236 2.164 1.00 95.88 117 PRO A CA 1
ATOM 904 C C . PRO A 1 117 ? 4.880 -11.623 0.754 1.00 95.88 117 PRO A C 1
ATOM 906 O O . PRO A 1 117 ? 5.294 -12.760 0.564 1.00 95.88 117 PRO A O 1
ATOM 909 N N . CYS A 1 118 ? 4.830 -10.715 -0.231 1.00 90.88 118 CYS A N 1
ATOM 910 C CA . CYS A 1 118 ? 5.291 -11.029 -1.588 1.00 90.88 118 CYS A CA 1
ATOM 911 C C . CYS A 1 118 ? 6.820 -11.131 -1.700 1.00 90.88 118 CYS A C 1
ATOM 913 O O . CYS A 1 118 ? 7.319 -11.635 -2.700 1.00 90.88 118 CYS A O 1
ATOM 915 N N . GLY A 1 119 ? 7.565 -10.628 -0.707 1.00 92.69 119 GLY A N 1
ATOM 916 C CA . GLY A 1 119 ? 9.027 -10.704 -0.653 1.00 92.69 119 GLY A CA 1
ATOM 917 C C . GLY A 1 119 ? 9.776 -9.877 -1.705 1.00 92.69 119 GLY A C 1
ATOM 918 O O . GLY A 1 119 ? 11.001 -9.866 -1.677 1.00 92.69 119 GLY A O 1
ATOM 919 N N . LYS A 1 120 ? 9.075 -9.174 -2.607 1.00 95.31 120 LYS A N 1
ATOM 920 C CA . LYS A 1 120 ? 9.697 -8.447 -3.722 1.00 95.31 120 LYS A CA 1
ATOM 921 C C . LYS A 1 120 ? 10.478 -7.198 -3.291 1.00 95.31 120 LYS A C 1
ATOM 923 O O . LYS A 1 120 ? 11.513 -6.914 -3.879 1.00 95.31 120 LYS A O 1
ATOM 928 N N . TRP A 1 121 ? 9.996 -6.466 -2.287 1.00 95.88 121 TRP A N 1
ATOM 929 C CA . TRP A 1 121 ? 10.612 -5.215 -1.828 1.00 95.88 121 TRP A CA 1
ATOM 930 C C . TRP A 1 121 ? 11.009 -5.293 -0.363 1.00 95.88 121 TRP A C 1
ATOM 932 O O . TRP A 1 121 ? 10.296 -5.859 0.474 1.00 95.88 121 TRP A O 1
ATOM 942 N N . SER A 1 122 ? 12.137 -4.673 -0.036 1.00 96.06 122 SER A N 1
ATOM 943 C CA . SER A 1 122 ? 12.586 -4.517 1.339 1.00 96.06 122 SER A CA 1
ATOM 944 C C . SER A 1 122 ? 11.647 -3.600 2.126 1.00 96.06 122 SER A C 1
ATOM 946 O O . SER A 1 122 ? 10.952 -2.734 1.588 1.00 96.06 122 SER A O 1
ATOM 948 N N . LEU A 1 123 ? 11.670 -3.734 3.456 1.00 96.88 123 LEU A N 1
ATOM 949 C CA . LEU A 1 123 ? 10.932 -2.813 4.324 1.00 96.88 123 LEU A CA 1
ATOM 950 C C . LEU A 1 123 ? 11.369 -1.360 4.093 1.00 96.88 123 LEU A C 1
ATOM 952 O O . LEU A 1 123 ? 10.528 -0.473 4.150 1.00 96.88 123 LEU A O 1
ATOM 956 N N . ARG A 1 124 ? 12.661 -1.128 3.820 1.00 96.75 124 ARG A N 1
ATOM 957 C CA . ARG A 1 124 ? 13.203 0.212 3.577 1.00 96.75 124 ARG A CA 1
ATOM 958 C C . ARG A 1 124 ? 12.531 0.848 2.364 1.00 96.75 124 ARG A C 1
ATOM 960 O O . ARG A 1 124 ? 11.993 1.938 2.508 1.00 96.75 124 ARG A O 1
ATOM 967 N N . GLU A 1 125 ? 12.490 0.146 1.234 1.00 95.31 125 GLU A N 1
ATOM 968 C CA . GLU A 1 125 ? 11.846 0.624 0.002 1.00 95.31 125 GLU A CA 1
ATOM 969 C C . GLU A 1 125 ? 10.369 0.957 0.223 1.00 95.31 125 GLU A C 1
ATOM 971 O O . GLU A 1 125 ? 9.922 2.045 -0.134 1.00 95.31 125 GLU A O 1
ATOM 976 N N . LEU A 1 126 ? 9.632 0.073 0.901 1.00 97.06 126 LEU A N 1
ATOM 977 C CA . LEU A 1 126 ? 8.215 0.287 1.206 1.00 97.06 126 LEU A CA 1
ATOM 978 C C . LEU A 1 126 ? 7.998 1.497 2.130 1.00 97.06 126 LEU A C 1
ATOM 980 O O . LEU A 1 126 ? 7.115 2.320 1.891 1.00 97.06 126 LEU A O 1
ATOM 984 N N . THR A 1 127 ? 8.814 1.634 3.180 1.00 97.06 127 THR A N 1
ATOM 985 C CA . THR A 1 127 ? 8.723 2.767 4.115 1.00 97.06 127 THR A CA 1
ATOM 986 C C . THR A 1 127 ? 9.112 4.095 3.470 1.00 97.06 127 THR A C 1
ATOM 988 O O . THR A 1 127 ? 8.470 5.109 3.737 1.00 97.06 127 THR A O 1
ATOM 991 N N . SER A 1 128 ? 10.118 4.086 2.591 1.00 94.75 128 SER A N 1
ATOM 992 C CA . SER A 1 128 ? 10.541 5.255 1.822 1.00 94.75 128 SER A CA 1
ATOM 993 C C . SER A 1 128 ? 9.470 5.674 0.817 1.00 94.75 128 SER A C 1
ATOM 995 O O . SER A 1 128 ? 9.113 6.846 0.792 1.00 94.75 128 SER A O 1
ATOM 997 N N . SER A 1 129 ? 8.896 4.728 0.064 1.00 93.62 129 SER A N 1
ATOM 998 C CA . SER A 1 129 ? 7.834 5.001 -0.915 1.00 93.62 129 SER A CA 1
ATOM 999 C C . SER A 1 129 ? 6.580 5.609 -0.274 1.00 93.62 129 SER A C 1
ATOM 1001 O O . SER A 1 129 ? 5.987 6.524 -0.833 1.00 93.62 129 SER A O 1
ATOM 1003 N N . LEU A 1 130 ? 6.199 5.160 0.926 1.00 94.31 130 LEU A N 1
ATOM 1004 C CA . LEU A 1 130 ? 5.029 5.683 1.644 1.00 94.31 130 LEU A CA 1
ATOM 1005 C C . LEU A 1 130 ? 5.344 6.884 2.554 1.00 94.31 130 LEU A C 1
ATOM 1007 O O . LEU A 1 130 ? 4.439 7.420 3.201 1.00 94.31 130 LEU A O 1
ATOM 1011 N N . GLY A 1 131 ? 6.608 7.299 2.663 1.00 95.19 131 GLY A N 1
ATOM 1012 C CA . GLY A 1 131 ? 7.021 8.396 3.540 1.00 95.19 131 GLY A CA 1
ATOM 1013 C C . GLY A 1 131 ? 6.658 8.152 5.010 1.00 95.19 131 GLY A C 1
ATOM 1014 O O . GLY A 1 131 ? 6.011 8.987 5.644 1.00 95.19 131 GLY A O 1
ATOM 1015 N N . ILE A 1 132 ? 7.003 6.979 5.547 1.00 96.75 132 ILE A N 1
ATOM 1016 C CA . ILE A 1 132 ? 6.846 6.635 6.969 1.00 96.75 132 ILE A CA 1
ATOM 1017 C C . ILE A 1 132 ? 8.188 6.169 7.534 1.00 96.75 132 ILE A C 1
ATOM 1019 O O . ILE A 1 132 ? 8.915 5.422 6.893 1.00 96.75 132 ILE A O 1
ATOM 1023 N N . SER A 1 133 ? 8.541 6.579 8.753 1.00 97.88 133 SER A N 1
ATOM 1024 C CA . SER A 1 133 ? 9.766 6.079 9.384 1.00 97.88 133 SER A CA 1
ATOM 1025 C C . SER A 1 133 ? 9.624 4.608 9.798 1.00 97.88 133 SER A C 1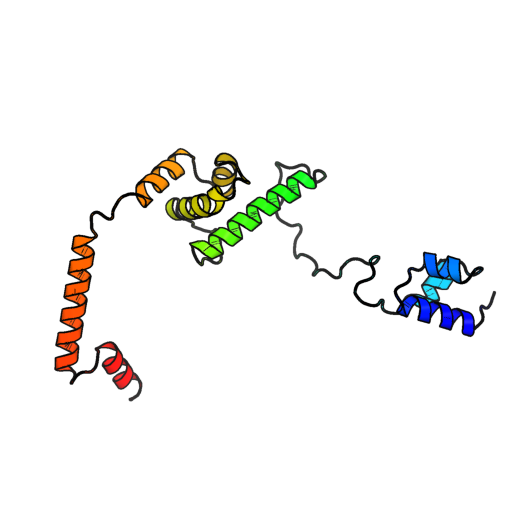
ATOM 1027 O O . SER A 1 133 ? 8.543 4.156 10.186 1.00 97.88 133 SER A O 1
ATOM 1029 N N . LYS A 1 134 ? 10.739 3.865 9.830 1.00 97.69 134 LYS A N 1
ATOM 1030 C CA . LYS A 1 134 ? 10.769 2.488 10.359 1.00 97.69 134 LYS A CA 1
ATOM 1031 C C . LYS A 1 134 ? 10.188 2.401 11.777 1.00 97.69 134 LYS A C 1
ATOM 1033 O O . LYS A 1 134 ? 9.434 1.479 12.074 1.00 97.69 134 LYS A O 1
ATOM 1038 N N . SER A 1 135 ? 10.508 3.364 12.645 1.00 97.38 135 SER A N 1
ATOM 1039 C CA . SER A 1 135 ? 9.983 3.421 14.016 1.00 97.38 135 SER A CA 1
ATOM 1040 C C . SER A 1 135 ? 8.464 3.599 14.052 1.00 97.38 135 SER A C 1
ATOM 1042 O O . SER A 1 135 ? 7.788 2.908 14.814 1.00 97.38 135 SER A O 1
ATOM 1044 N N . SER A 1 136 ? 7.918 4.466 13.195 1.00 98.06 136 SER A N 1
ATOM 1045 C CA . SER A 1 136 ? 6.473 4.679 13.075 1.00 98.06 136 SER A CA 1
ATOM 1046 C C . SER A 1 136 ? 5.768 3.433 12.550 1.00 98.06 136 SER A C 1
ATOM 1048 O O . SER A 1 136 ? 4.734 3.049 13.093 1.00 98.06 136 SER A O 1
ATOM 1050 N N . TYR A 1 137 ? 6.348 2.763 11.551 1.00 98.00 137 TYR A N 1
ATOM 1051 C CA . TYR A 1 137 ? 5.836 1.492 11.047 1.00 98.00 137 TYR A CA 1
ATOM 1052 C C . TYR A 1 137 ? 5.787 0.425 12.150 1.00 98.00 137 TYR A C 1
ATOM 1054 O O . TYR A 1 137 ? 4.727 -0.153 12.379 1.00 98.00 137 TYR A O 1
ATOM 1062 N N . GLU A 1 138 ? 6.886 0.198 12.879 1.00 97.88 138 GLU A N 1
ATOM 1063 C CA . GLU A 1 138 ? 6.932 -0.815 13.946 1.00 97.88 138 GLU A CA 1
ATOM 1064 C C . GLU A 1 138 ? 5.970 -0.487 15.095 1.00 97.88 138 GLU A C 1
ATOM 1066 O O . GLU A 1 138 ? 5.317 -1.380 15.642 1.00 97.88 138 GLU A O 1
ATOM 1071 N N . TYR A 1 139 ? 5.838 0.796 15.445 1.00 97.75 139 TYR A N 1
ATOM 1072 C CA . TYR A 1 139 ? 4.852 1.244 16.423 1.00 97.75 139 TYR A CA 1
ATOM 1073 C C . TYR A 1 139 ? 3.428 0.917 15.966 1.00 97.75 139 TYR A C 1
ATOM 1075 O O . TYR A 1 139 ? 2.678 0.281 16.708 1.00 97.75 139 TYR A O 1
ATOM 1083 N N . GLN A 1 140 ? 3.059 1.315 14.745 1.00 97.62 140 GLN A N 1
ATOM 1084 C CA . GLN A 1 140 ? 1.716 1.101 14.207 1.00 97.62 140 GLN A CA 1
ATOM 1085 C C . GLN A 1 140 ? 1.411 -0.381 14.022 1.00 97.62 140 GLN A C 1
ATOM 1087 O O . GLN A 1 140 ? 0.333 -0.826 14.402 1.00 97.62 140 GLN A O 1
ATOM 1092 N N . ARG A 1 141 ? 2.372 -1.172 13.542 1.00 97.00 141 ARG A N 1
ATOM 1093 C CA . ARG A 1 141 ? 2.233 -2.623 13.389 1.00 97.00 141 ARG A CA 1
ATOM 1094 C C . ARG A 1 141 ? 1.906 -3.282 14.728 1.00 97.00 141 ARG A C 1
ATOM 1096 O O . ARG A 1 141 ? 0.958 -4.057 14.830 1.00 97.00 141 ARG A O 1
ATOM 1103 N N . ARG A 1 142 ? 2.629 -2.911 15.791 1.00 96.25 142 ARG A N 1
ATOM 1104 C CA . ARG A 1 142 ? 2.320 -3.361 17.159 1.00 96.25 142 ARG A CA 1
ATOM 1105 C C . ARG A 1 142 ? 0.967 -2.846 17.635 1.00 96.25 142 ARG A C 1
ATOM 1107 O O . ARG A 1 142 ? 0.236 -3.596 18.267 1.00 96.25 142 ARG A O 1
ATOM 1114 N N . ALA A 1 143 ? 0.634 -1.586 17.367 1.00 94.06 143 ALA A N 1
ATOM 1115 C CA . ALA A 1 143 ? -0.625 -0.983 17.794 1.00 94.06 143 ALA A CA 1
ATOM 1116 C C . ALA A 1 143 ? -1.846 -1.641 17.131 1.00 94.06 143 ALA A C 1
ATOM 1118 O O . ALA A 1 143 ? -2.854 -1.843 17.799 1.00 94.06 143 ALA A O 1
ATOM 1119 N N . ILE A 1 144 ? -1.741 -2.014 15.854 1.00 93.31 144 ILE A N 1
ATOM 1120 C CA . ILE A 1 144 ? -2.774 -2.731 15.095 1.00 93.31 144 ILE A CA 1
ATOM 1121 C C . ILE A 1 144 ? -2.959 -4.152 15.631 1.00 93.31 144 ILE A C 1
ATOM 1123 O O . ILE A 1 144 ? -4.092 -4.599 15.774 1.00 93.31 144 ILE A O 1
ATOM 1127 N N . ALA A 1 145 ? -1.865 -4.844 15.961 1.00 91.94 145 ALA A N 1
ATOM 1128 C CA . ALA A 1 145 ? -1.912 -6.204 16.494 1.00 91.94 145 ALA A CA 1
ATOM 1129 C C . ALA A 1 145 ? -2.438 -6.285 17.940 1.00 91.94 145 ALA A C 1
ATOM 1131 O O . ALA A 1 145 ? -2.743 -7.375 18.426 1.00 91.94 145 ALA A O 1
ATOM 1132 N N . ARG A 1 146 ? -2.529 -5.155 18.657 1.00 91.62 146 ARG A N 1
ATOM 1133 C CA . ARG A 1 146 ? -3.049 -5.145 20.028 1.00 91.62 146 ARG A CA 1
ATOM 1134 C C . ARG A 1 146 ? -4.538 -5.505 20.033 1.00 91.62 146 ARG A C 1
ATOM 1136 O O . ARG A 1 146 ? -5.305 -4.912 19.273 1.00 91.62 146 ARG A O 1
ATOM 1143 N N . PRO A 1 147 ? -4.972 -6.389 20.948 1.00 87.44 147 PRO A N 1
ATOM 1144 C CA . PRO A 1 147 ? -6.387 -6.628 21.183 1.00 87.44 147 PRO A CA 1
ATOM 1145 C C . PRO A 1 147 ? -7.135 -5.324 21.479 1.00 87.44 147 PRO A C 1
ATOM 1147 O O . PRO A 1 147 ? -6.625 -4.439 22.177 1.00 87.44 147 PRO A O 1
ATOM 1150 N N . ASP A 1 148 ? -8.366 -5.205 20.980 1.00 86.56 148 ASP A N 1
ATOM 1151 C CA . ASP A 1 148 ? -9.209 -4.045 21.258 1.00 86.56 148 ASP A CA 1
ATOM 1152 C C . ASP A 1 148 ? -9.607 -4.028 22.738 1.00 86.56 148 ASP A C 1
ATOM 1154 O O . ASP A 1 148 ? -10.567 -4.674 23.157 1.00 86.56 148 ASP A O 1
ATOM 1158 N N . ARG A 1 149 ? -8.889 -3.232 23.540 1.00 86.88 149 ARG A N 1
ATOM 1159 C CA . ARG A 1 149 ? -9.158 -3.048 24.976 1.00 86.88 149 ARG A CA 1
ATOM 1160 C C . ARG A 1 149 ? -10.606 -2.634 25.256 1.00 86.88 149 ARG A C 1
ATOM 1162 O O . ARG A 1 149 ? -11.120 -2.891 26.340 1.00 86.88 149 ARG A O 1
ATOM 1169 N N . ARG A 1 150 ? -11.267 -1.970 24.301 1.00 89.38 150 ARG A N 1
ATOM 1170 C CA . ARG A 1 150 ? -12.654 -1.508 24.427 1.00 89.38 150 ARG A CA 1
ATOM 1171 C C . ARG A 1 150 ? -13.657 -2.462 23.775 1.00 89.38 150 ARG A C 1
ATOM 1173 O O . ARG A 1 150 ? -14.830 -2.104 23.696 1.00 89.38 150 ARG A O 1
ATOM 1180 N N . ALA A 1 151 ? -13.251 -3.661 23.353 1.00 90.94 151 ALA A N 1
ATOM 1181 C CA . ALA A 1 151 ? -14.156 -4.639 22.751 1.00 90.94 151 ALA A CA 1
ATOM 1182 C C . ALA A 1 151 ? -15.386 -4.942 23.633 1.00 90.94 151 ALA A C 1
ATOM 1184 O O . ALA A 1 151 ? -16.499 -4.874 23.101 1.00 90.94 151 ALA A O 1
ATOM 1185 N N . PRO A 1 152 ? -15.256 -5.155 24.963 1.00 92.12 152 PRO A N 1
ATOM 1186 C CA . PRO A 1 152 ? -16.423 -5.372 25.823 1.00 92.12 152 PRO A CA 1
ATOM 1187 C C . PRO A 1 152 ? -17.373 -4.166 25.851 1.00 92.12 152 PRO A C 1
ATOM 1189 O O . PRO A 1 152 ? -18.588 -4.320 25.742 1.00 92.12 152 PRO A O 1
ATOM 1192 N N . LEU A 1 153 ? -16.826 -2.948 25.912 1.00 94.44 153 LEU A N 1
ATOM 1193 C CA . LEU A 1 153 ? -17.615 -1.713 25.905 1.00 94.44 153 LEU A CA 1
ATOM 1194 C C . LEU A 1 153 ? -18.343 -1.511 24.572 1.00 94.44 153 LEU A C 1
ATOM 1196 O O . LEU A 1 153 ? -19.521 -1.165 24.562 1.00 94.44 153 LEU A O 1
ATOM 1200 N N . ARG A 1 154 ? -17.688 -1.771 23.434 1.00 92.50 154 ARG A N 1
ATOM 1201 C CA . ARG A 1 154 ? -18.344 -1.700 22.117 1.00 92.50 154 ARG A CA 1
ATOM 1202 C C . ARG A 1 154 ? -19.447 -2.744 21.979 1.00 92.50 154 ARG A C 1
ATOM 1204 O O . ARG A 1 154 ? -20.486 -2.445 21.394 1.00 92.50 154 ARG A O 1
ATOM 1211 N N . ALA A 1 155 ? -19.248 -3.947 22.518 1.00 94.50 155 ALA A N 1
ATOM 1212 C CA . ALA A 1 155 ? -20.282 -4.977 22.547 1.00 94.50 155 ALA A CA 1
ATOM 1213 C C . ALA A 1 155 ? -21.502 -4.524 23.367 1.00 94.50 155 ALA A C 1
ATOM 1215 O O . ALA A 1 155 ? -22.635 -4.683 22.906 1.00 94.50 155 ALA A O 1
ATOM 1216 N N . LEU A 1 156 ? -21.276 -3.892 24.523 1.00 96.25 156 LEU A N 1
ATOM 1217 C CA . LEU A 1 156 ? -22.337 -3.310 25.345 1.00 96.25 156 LEU A CA 1
ATOM 1218 C C . LEU A 1 156 ? -23.080 -2.185 24.610 1.00 96.25 156 LEU A C 1
ATOM 1220 O O . LEU A 1 156 ? -24.304 -2.224 24.524 1.00 96.25 156 LEU A O 1
ATOM 1224 N N . VAL A 1 157 ? -22.360 -1.234 24.008 1.00 96.62 157 VAL A N 1
ATOM 1225 C CA . VAL A 1 157 ? -22.962 -0.137 23.227 1.00 96.62 157 VAL A CA 1
ATOM 1226 C C . VAL A 1 157 ? -23.819 -0.680 22.081 1.00 96.62 157 VAL A C 1
ATOM 1228 O O . VAL A 1 157 ? -24.946 -0.228 21.890 1.00 96.62 157 VAL A O 1
ATOM 1231 N N . ARG A 1 158 ? -23.342 -1.700 21.353 1.00 95.88 158 ARG A N 1
ATOM 1232 C CA . ARG A 1 158 ? -24.129 -2.367 20.300 1.00 95.88 158 ARG A CA 1
ATOM 1233 C C . ARG A 1 158 ? -25.387 -3.032 20.853 1.00 95.88 158 ARG A C 1
ATOM 1235 O O . ARG A 1 158 ? -26.433 -2.955 20.219 1.00 95.88 158 ARG A O 1
ATOM 1242 N N . ARG A 1 159 ? -25.300 -3.679 22.020 1.00 96.44 159 ARG A N 1
ATOM 1243 C CA . ARG A 1 159 ? -26.456 -4.303 22.680 1.00 96.44 159 ARG A CA 1
ATOM 1244 C C . ARG A 1 159 ? -27.501 -3.257 23.070 1.00 96.44 159 ARG A C 1
ATOM 1246 O O . ARG A 1 159 ? -28.665 -3.439 22.739 1.00 96.44 159 ARG A O 1
ATOM 1253 N N . ILE A 1 160 ? -27.082 -2.156 23.692 1.00 96.25 160 ILE A N 1
ATOM 1254 C CA . ILE A 1 160 ? -27.968 -1.039 24.056 1.00 96.25 160 ILE A CA 1
ATOM 1255 C C . ILE A 1 160 ? -28.607 -0.427 22.803 1.00 96.25 160 ILE A C 1
ATOM 1257 O O . ILE A 1 160 ? -29.806 -0.161 22.785 1.00 96.25 160 ILE A O 1
ATOM 1261 N N . GLY A 1 161 ? -27.830 -0.245 21.732 1.00 93.69 161 GLY A N 1
ATOM 1262 C CA . GLY A 1 161 ? -28.339 0.247 20.453 1.00 93.69 161 GLY A CA 1
ATOM 1263 C C . GLY A 1 161 ? -29.417 -0.658 19.848 1.00 93.69 161 GLY A C 1
ATOM 1264 O O . GLY A 1 161 ? -30.439 -0.147 19.394 1.00 93.69 161 GLY A O 1
ATOM 1265 N N . ARG A 1 162 ? -29.235 -1.988 19.892 1.00 93.31 162 ARG A N 1
ATOM 1266 C CA . ARG A 1 162 ? -30.258 -2.954 19.447 1.00 93.31 162 ARG A CA 1
ATOM 1267 C C . ARG A 1 162 ? -31.516 -2.887 20.300 1.00 93.31 162 ARG A C 1
ATOM 1269 O O . ARG A 1 162 ? -32.579 -2.635 19.752 1.00 93.31 162 ARG A O 1
ATOM 1276 N N . TYR A 1 163 ? -31.373 -2.969 21.621 1.00 93.12 163 TYR A N 1
ATOM 1277 C CA . TYR A 1 163 ? -32.500 -2.872 22.551 1.00 93.12 163 TYR A CA 1
ATOM 1278 C C . TYR A 1 163 ? -33.330 -1.595 22.333 1.00 93.12 163 TYR A C 1
ATOM 1280 O O . TYR A 1 163 ? -34.553 -1.631 22.246 1.00 93.12 163 TYR A O 1
ATOM 1288 N N . ASN A 1 164 ? -32.667 -0.448 22.171 1.00 91.88 164 ASN A N 1
ATOM 1289 C CA . ASN A 1 164 ? -33.349 0.818 21.899 1.00 91.88 164 ASN A CA 1
ATOM 1290 C C . ASN A 1 164 ? -34.020 0.860 20.519 1.00 91.88 164 ASN A C 1
ATOM 1292 O O . ASN A 1 164 ? -34.964 1.625 20.324 1.00 91.88 164 ASN A O 1
ATOM 1296 N N . THR A 1 165 ? -33.508 0.101 19.552 1.00 88.94 165 THR A N 1
ATOM 1297 C CA . THR A 1 165 ? -34.105 -0.018 18.217 1.00 88.94 165 THR A CA 1
ATOM 1298 C C . THR A 1 165 ? -35.358 -0.883 18.279 1.00 88.94 165 THR A C 1
ATOM 1300 O O . THR A 1 165 ? -36.394 -0.456 17.784 1.00 88.94 165 THR A O 1
ATOM 1303 N N . GLU A 1 166 ? -35.279 -2.031 18.953 1.00 87.69 166 GLU A N 1
ATOM 1304 C CA . GLU A 1 166 ? -36.388 -2.966 19.188 1.00 87.69 166 GLU A CA 1
ATOM 1305 C C . GLU A 1 166 ? -37.530 -2.279 19.943 1.00 87.69 166 GLU A C 1
ATOM 1307 O O . GLU A 1 166 ? -38.630 -2.169 19.415 1.00 87.69 166 GLU A O 1
ATOM 1312 N N . ARG A 1 167 ? -37.241 -1.653 21.092 1.00 88.50 167 ARG A N 1
ATOM 1313 C CA . ARG A 1 167 ? -38.251 -0.927 21.879 1.00 88.50 167 ARG A CA 1
ATOM 1314 C C . ARG A 1 167 ? -38.963 0.169 21.077 1.00 88.50 167 ARG A C 1
ATOM 1316 O O . ARG A 1 167 ? -40.156 0.403 21.251 1.00 88.50 167 ARG A O 1
ATOM 1323 N N . ARG A 1 168 ? -38.229 0.896 20.226 1.00 84.44 168 ARG A N 1
ATOM 1324 C CA . ARG A 1 168 ? -38.833 1.906 19.342 1.00 84.44 168 ARG A CA 1
ATOM 1325 C C . ARG A 1 168 ? -39.643 1.261 18.225 1.00 84.44 168 ARG A C 1
ATOM 1327 O O . ARG A 1 168 ? -40.660 1.823 17.853 1.00 84.44 168 ARG A O 1
ATOM 1334 N N . SER A 1 169 ? -39.205 0.117 17.709 1.00 85.25 169 SER A N 1
ATOM 1335 C CA . SER A 1 169 ? -39.944 -0.650 16.709 1.00 85.25 169 SER A CA 1
ATOM 1336 C C . SER A 1 169 ? -41.294 -1.109 17.246 1.00 85.25 169 SER A C 1
ATOM 1338 O O . SER A 1 169 ? -42.312 -0.908 16.588 1.00 85.25 169 SER A O 1
ATOM 1340 N N . ASP A 1 170 ? -41.328 -1.615 18.479 1.00 88.31 170 ASP A N 1
ATOM 1341 C CA . ASP A 1 170 ? -42.566 -2.005 19.161 1.00 88.31 170 ASP A CA 1
ATOM 1342 C C . ASP A 1 170 ? -43.528 -0.815 19.285 1.00 88.31 170 ASP A C 1
ATOM 1344 O O . ASP A 1 170 ? -44.704 -0.916 18.937 1.00 88.31 170 ASP A O 1
ATOM 1348 N N . ALA A 1 171 ? -43.011 0.355 19.679 1.00 85.94 171 ALA A N 1
ATOM 1349 C CA . ALA A 1 171 ? -43.789 1.594 19.738 1.00 85.94 171 ALA A CA 1
ATOM 1350 C C . ALA A 1 171 ? -44.280 2.086 18.359 1.00 85.94 171 ALA A C 1
ATOM 1352 O O . ALA A 1 171 ? -45.237 2.852 18.286 1.00 85.94 171 ALA A O 1
ATOM 1353 N N . LEU A 1 172 ? -43.640 1.656 17.268 1.00 84.81 172 LEU A N 1
ATOM 1354 C CA . LEU A 1 172 ? -43.986 1.989 15.882 1.00 84.81 172 LEU A CA 1
ATOM 1355 C C . LEU A 1 172 ? -44.785 0.869 15.185 1.00 84.81 172 LEU A C 1
ATOM 1357 O O . LEU A 1 172 ? -44.891 0.856 13.954 1.00 84.81 172 LEU A O 1
ATOM 1361 N N . GLY A 1 173 ? -45.345 -0.076 15.949 1.00 85.19 173 GLY A N 1
ATOM 1362 C CA . GLY A 1 173 ? -46.152 -1.176 15.416 1.00 85.19 173 GLY A CA 1
ATOM 1363 C C . GLY A 1 173 ? -45.335 -2.204 14.629 1.00 85.19 173 GLY A C 1
ATOM 1364 O O . GLY A 1 173 ? -45.798 -2.705 13.608 1.00 85.19 173 GLY A O 1
ATOM 1365 N N . GLY A 1 174 ? -44.101 -2.473 15.062 1.00 84.88 174 GLY A N 1
ATOM 1366 C CA . GLY A 1 174 ? -43.193 -3.451 14.456 1.00 84.88 174 GLY A CA 1
ATOM 1367 C C . GLY A 1 174 ? -42.294 -2.902 13.344 1.00 84.88 174 GLY A C 1
ATOM 1368 O O . GLY A 1 174 ? -41.486 -3.653 12.804 1.00 84.88 174 GLY A O 1
ATOM 1369 N N . ARG A 1 175 ? -42.394 -1.608 13.006 1.00 83.75 175 ARG A N 1
ATOM 1370 C CA . ARG A 1 175 ? -41.518 -0.956 12.017 1.00 83.75 175 ARG A CA 1
ATOM 1371 C C . ARG A 1 175 ? -40.259 -0.406 12.661 1.00 83.75 175 ARG A C 1
ATOM 1373 O O . ARG A 1 175 ? -40.330 0.360 13.619 1.00 83.75 175 ARG A O 1
ATOM 1380 N N . THR A 1 176 ? -39.104 -0.653 12.056 1.00 85.81 176 THR A N 1
ATOM 1381 C CA . THR A 1 176 ? -37.864 -0.027 12.516 1.00 85.81 176 THR A CA 1
ATOM 1382 C C . THR A 1 176 ? -37.920 1.505 12.366 1.00 85.81 176 THR A C 1
ATOM 1384 O O . THR A 1 176 ? -38.578 2.035 11.463 1.00 85.81 176 THR A O 1
ATOM 1387 N N . PRO A 1 177 ? -37.164 2.271 13.179 1.00 80.06 177 PRO A N 1
ATOM 1388 C CA . PRO A 1 177 ? -37.110 3.732 13.053 1.00 80.06 177 PRO A CA 1
ATOM 1389 C C . PRO A 1 177 ? -36.626 4.250 11.686 1.00 80.06 177 PRO A C 1
ATOM 1391 O O . PRO A 1 177 ? -36.837 5.417 11.353 1.00 80.06 177 PRO A O 1
ATOM 1394 N N . ALA A 1 178 ? -35.918 3.427 10.907 1.00 83.06 178 ALA A N 1
ATOM 1395 C CA . ALA A 1 178 ? -35.532 3.750 9.534 1.00 83.06 178 ALA A CA 1
ATOM 1396 C C . ALA A 1 178 ? -36.707 3.567 8.561 1.00 83.06 178 ALA A C 1
ATOM 1398 O O . ALA A 1 178 ? -36.988 4.476 7.784 1.00 83.06 178 ALA A O 1
ATOM 1399 N N . GLU A 1 179 ? -37.432 2.450 8.650 1.00 84.94 179 GLU A N 1
ATOM 1400 C CA . GLU A 1 179 ? -38.621 2.178 7.829 1.00 84.94 179 GLU A CA 1
ATOM 1401 C C . GLU A 1 179 ? -39.738 3.188 8.086 1.00 84.94 179 GLU A C 1
ATOM 1403 O O . GLU A 1 179 ? -40.362 3.671 7.144 1.00 84.94 179 GLU A O 1
ATOM 1408 N N . PHE A 1 180 ? -39.955 3.571 9.347 1.00 79.75 180 PHE A N 1
ATOM 1409 C CA . PHE A 1 180 ? -40.934 4.599 9.693 1.00 79.75 180 PHE A CA 1
ATOM 1410 C C . PHE A 1 180 ? -40.569 5.971 9.103 1.00 79.75 180 PHE A C 1
ATOM 1412 O O . PHE A 1 180 ? -41.414 6.622 8.493 1.00 79.75 180 PHE A O 1
ATOM 1419 N N . ARG A 1 181 ? -39.295 6.392 9.195 1.00 81.75 181 ARG A N 1
ATOM 1420 C CA . ARG A 1 181 ? -38.820 7.638 8.559 1.00 81.75 181 ARG A CA 1
ATOM 1421 C C . ARG A 1 181 ? -38.934 7.596 7.035 1.00 81.75 181 ARG A C 1
ATOM 1423 O O . ARG A 1 181 ? -39.330 8.587 6.434 1.00 81.75 181 ARG A O 1
ATOM 1430 N N . ALA A 1 182 ? -38.628 6.458 6.416 1.00 84.44 182 ALA A N 1
ATOM 1431 C CA . ALA A 1 182 ? -38.779 6.277 4.975 1.00 84.44 182 ALA A CA 1
ATOM 1432 C C . ALA A 1 182 ? -40.253 6.306 4.533 1.00 84.44 182 ALA A C 1
ATOM 1434 O O . ALA A 1 182 ? -40.548 6.808 3.453 1.00 84.44 182 ALA A O 1
ATOM 1435 N N . ALA A 1 183 ? -41.174 5.797 5.357 1.00 79.06 183 ALA A N 1
ATOM 1436 C CA . ALA A 1 183 ? -42.611 5.871 5.103 1.00 79.06 183 ALA A CA 1
ATOM 1437 C C . ALA A 1 183 ? -43.146 7.309 5.217 1.00 79.06 183 ALA A C 1
ATOM 1439 O O . ALA A 1 183 ? -43.934 7.722 4.373 1.00 79.06 183 ALA A O 1
ATOM 1440 N N . LEU A 1 184 ? -42.670 8.088 6.198 1.00 78.38 184 LEU A N 1
ATOM 1441 C CA . LEU A 1 184 ? -42.998 9.516 6.321 1.00 78.38 184 LEU A CA 1
ATOM 1442 C C . LEU A 1 184 ? -42.462 10.344 5.142 1.00 78.38 184 LEU A C 1
ATOM 1444 O O . LEU A 1 184 ? -43.146 11.241 4.667 1.00 78.38 184 LEU A O 1
ATOM 1448 N N . GLY A 1 185 ? -41.263 10.029 4.639 1.00 68.81 185 GLY A N 1
ATOM 1449 C CA . GLY A 1 185 ? -40.644 10.737 3.510 1.00 68.81 185 GLY A CA 1
ATOM 1450 C C . GLY A 1 185 ? -41.231 10.424 2.126 1.00 68.81 185 GLY A C 1
ATOM 1451 O O . GLY A 1 185 ? -40.920 11.136 1.183 1.00 68.81 185 GLY A O 1
ATOM 1452 N N . ARG A 1 186 ? -42.065 9.382 1.985 1.00 54.97 186 ARG A N 1
ATOM 1453 C CA . ARG A 1 186 ? -42.836 9.099 0.753 1.00 54.97 186 ARG A CA 1
ATOM 1454 C C . ARG A 1 186 ? -44.253 9.684 0.779 1.00 54.97 186 ARG A C 1
ATOM 1456 O O . ARG A 1 186 ? -44.993 9.494 -0.179 1.00 54.97 186 ARG A O 1
ATOM 1463 N N . ALA A 1 187 ? -44.642 10.322 1.884 1.00 49.59 187 ALA A N 1
ATOM 1464 C CA . ALA A 1 187 ? -45.953 10.943 2.060 1.00 49.59 187 ALA A CA 1
ATOM 1465 C C . ALA A 1 187 ? -45.951 12.461 1.769 1.00 49.59 187 ALA A C 1
ATOM 1467 O O . ALA A 1 187 ? -46.950 13.122 2.045 1.00 49.59 187 ALA A O 1
ATOM 1468 N N . ALA A 1 188 ? -44.847 12.998 1.236 1.00 41.91 188 ALA A N 1
ATOM 1469 C CA . ALA A 1 188 ? -44.715 14.365 0.725 1.00 41.91 188 ALA A CA 1
ATOM 1470 C C . ALA A 1 188 ? -44.555 14.324 -0.798 1.00 41.91 188 ALA A C 1
ATOM 1472 O O . ALA A 1 188 ? -45.124 15.215 -1.461 1.00 41.91 188 ALA A O 1
#